Protein AF-A0AAW5JJU1-F1 (afdb_monomer_lite)

Foldseek 3Di:
DDDDDDDDDDDDPDFDWDFDDQDDDPDPPDDRDDGPDTDGDPPPPDDLPPPFDFDPVVDDDPQFWKWKDADQKIAIFVNQCVVPVPAQKWAWDADLVQQKIKTFGDDPPPPRIDGQWDADPNDIGGDIDRHNVVSVVLCVSLVHDRRKMWMWTWDFDAFPNTTITMTRSQFTFIFDWDDPPPDDIDTHPHTDTPPVPPPDSHGRPVVVVVLQVVQPPPRDRDRDDDDPDDDDDDDDDDDDDDDDDDDDDDDDDDDDD

Sequence (257 aa):
MDIWNDESRMGQPSAVYQVAAVKERDNPESPQLEKGDEIIDMGDDFDFEGFQVVRREFFAHLTEPAVTFNNCRFYVNSACLNKFPDTNYVQVLVNRSTKIMALRPCEENARDSFAWCNTTKGKRKPKQTTCKLFFAKIVSLMEWNPDYRYKLLGKLIHANGQYMIAFDLTATEVYQRTFPEGSKPKTSRTPVFPAGWQDQFGLPYKEHQQSMQINIFDGYAIYSIKDTSVLDAGDRSKQDSSASQVPAQEHPLEVPQ

pLDDT: mean 76.7, std 23.94, range [28.34, 98.06]

Organism: NCBI:txid1673721

Structure (mmCIF, N/CA/C/O backbone):
data_AF-A0AAW5JJU1-F1
#
_entry.id   AF-A0AAW5JJU1-F1
#
loop_
_atom_site.group_PDB
_atom_site.id
_atom_site.type_symbol
_atom_site.label_atom_id
_atom_site.label_alt_id
_atom_site.label_comp_id
_atom_site.label_asym_id
_atom_site.label_entity_id
_atom_site.label_seq_id
_atom_site.pdbx_PDB_ins_code
_atom_site.Cartn_x
_atom_site.Cartn_y
_atom_site.Cartn_z
_atom_site.occupancy
_atom_site.B_iso_or_equiv
_atom_site.auth_seq_id
_atom_site.auth_comp_id
_atom_site.auth_asym_id
_atom_site.auth_atom_id
_atom_site.pdbx_PDB_model_num
ATOM 1 N N . MET A 1 1 ? 18.751 3.025 -75.992 1.00 35.22 1 MET A N 1
ATOM 2 C CA . MET A 1 1 ? 19.765 2.758 -74.962 1.00 35.22 1 MET A CA 1
ATOM 3 C C . MET A 1 1 ? 19.344 3.539 -73.727 1.00 35.22 1 MET A C 1
ATOM 5 O O . MET A 1 1 ? 19.741 4.685 -73.588 1.00 35.22 1 MET A O 1
ATOM 9 N N . ASP A 1 2 ? 18.229 3.171 -73.095 1.00 35.06 2 ASP A N 1
ATOM 10 C CA . ASP A 1 2 ? 18.019 2.070 -72.116 1.00 35.06 2 ASP A CA 1
ATOM 11 C C . ASP A 1 2 ? 17.882 2.742 -70.738 1.00 35.06 2 ASP A C 1
ATOM 13 O O . ASP A 1 2 ? 18.858 3.239 -70.192 1.00 35.06 2 ASP A O 1
ATOM 17 N N . ILE A 1 3 ? 16.666 3.154 -70.354 1.00 39.22 3 ILE A N 1
ATOM 18 C CA . ILE A 1 3 ? 15.740 2.444 -69.443 1.00 39.22 3 ILE A CA 1
ATOM 19 C C . ILE A 1 3 ? 16.468 1.840 -68.246 1.00 39.22 3 ILE A C 1
ATOM 21 O O . ILE A 1 3 ? 17.003 0.756 -68.397 1.00 39.22 3 ILE A O 1
ATOM 25 N N . TRP A 1 4 ? 16.361 2.469 -67.072 1.00 34.47 4 TRP A N 1
ATOM 26 C CA . TRP A 1 4 ? 16.238 1.771 -65.786 1.00 34.47 4 TRP A CA 1
ATOM 27 C C . TRP A 1 4 ? 15.295 2.582 -64.881 1.00 34.47 4 TRP A C 1
ATOM 29 O O . TRP A 1 4 ? 15.672 3.596 -64.297 1.00 34.47 4 TRP A O 1
ATOM 39 N N . ASN A 1 5 ? 14.035 2.138 -64.856 1.00 40.97 5 ASN A N 1
ATOM 40 C CA . ASN A 1 5 ? 13.127 2.305 -63.725 1.00 40.97 5 ASN A CA 1
ATOM 41 C C . ASN A 1 5 ? 13.693 1.503 -62.550 1.00 40.97 5 ASN A C 1
ATOM 43 O O . ASN A 1 5 ? 14.124 0.370 -62.756 1.00 40.97 5 ASN A O 1
ATOM 47 N N . ASP A 1 6 ? 13.590 2.038 -61.339 1.00 37.53 6 ASP A N 1
ATOM 48 C CA . ASP A 1 6 ? 13.523 1.208 -60.139 1.00 37.53 6 ASP A CA 1
ATOM 49 C C . ASP A 1 6 ? 12.434 1.774 -59.219 1.00 37.53 6 ASP A C 1
ATOM 51 O O . ASP A 1 6 ? 12.618 2.750 -58.488 1.00 37.53 6 ASP A O 1
ATOM 55 N N . GLU A 1 7 ? 11.237 1.202 -59.358 1.00 45.47 7 GLU A N 1
ATOM 56 C CA . GLU A 1 7 ? 10.180 1.264 -58.358 1.00 45.47 7 GLU A CA 1
ATOM 57 C C . GLU A 1 7 ? 10.615 0.410 -57.172 1.00 45.47 7 GLU A C 1
ATOM 59 O O . GLU A 1 7 ? 10.659 -0.807 -57.310 1.00 45.47 7 GLU A O 1
ATOM 64 N N . SER A 1 8 ? 10.868 1.013 -56.007 1.00 44.66 8 SER A N 1
ATOM 65 C CA . SER A 1 8 ? 10.682 0.364 -54.698 1.00 44.66 8 SER A CA 1
ATOM 66 C C . SER A 1 8 ? 10.989 1.320 -53.547 1.00 44.66 8 SER A C 1
ATOM 68 O O . SER A 1 8 ? 12.112 1.394 -53.052 1.00 44.66 8 SER A O 1
ATOM 70 N N . ARG A 1 9 ? 9.965 2.009 -53.035 1.00 41.78 9 ARG A N 1
ATOM 71 C CA . ARG A 1 9 ? 9.897 2.304 -51.596 1.00 41.78 9 ARG A CA 1
ATOM 72 C C . ARG A 1 9 ? 8.457 2.538 -51.162 1.00 41.78 9 ARG A C 1
ATOM 74 O O . ARG A 1 9 ? 7.954 3.652 -51.189 1.00 41.78 9 ARG A O 1
ATOM 81 N N . MET A 1 10 ? 7.828 1.408 -50.836 1.00 40.91 10 MET A N 1
ATOM 82 C CA . MET A 1 10 ? 6.974 1.165 -49.669 1.00 40.91 10 MET A CA 1
ATOM 83 C C . MET A 1 10 ? 6.289 2.404 -49.078 1.00 40.91 10 MET A C 1
ATOM 85 O O . MET A 1 10 ? 6.945 3.299 -48.542 1.00 40.91 10 MET A O 1
ATOM 89 N N . GLY A 1 11 ? 4.956 2.389 -49.152 1.00 40.72 11 GLY A N 1
ATOM 90 C CA . GLY A 1 11 ? 4.065 3.429 -48.659 1.00 40.72 11 GLY A CA 1
ATOM 91 C C . GLY A 1 11 ? 4.366 3.853 -47.226 1.00 40.72 11 GLY A C 1
ATOM 92 O O . GLY A 1 11 ? 4.500 3.034 -46.319 1.00 40.72 11 GLY A O 1
ATOM 93 N N . GLN A 1 12 ? 4.456 5.165 -47.039 1.00 38.03 12 GLN A N 1
ATOM 94 C CA . GLN A 1 12 ? 4.358 5.770 -45.722 1.00 38.03 12 GLN A CA 1
ATOM 95 C C . GLN A 1 12 ? 2.875 5.876 -45.350 1.00 38.03 12 GLN A C 1
ATOM 97 O O . GLN A 1 12 ? 2.086 6.296 -46.203 1.00 38.03 12 GLN A O 1
ATOM 102 N N . PRO A 1 13 ? 2.468 5.530 -44.118 1.00 39.62 13 PRO A N 1
ATOM 103 C CA . PRO A 1 13 ? 1.109 5.797 -43.677 1.00 39.62 13 PRO A CA 1
ATOM 104 C C . PRO A 1 13 ? 0.898 7.316 -43.628 1.00 39.62 13 PRO A C 1
ATOM 106 O O . PRO A 1 13 ? 1.541 8.041 -42.871 1.00 39.62 13 PRO A O 1
ATOM 109 N N . SER A 1 14 ? 0.020 7.799 -44.504 1.00 40.47 14 SER A N 1
ATOM 110 C CA . SER A 1 14 ? -0.462 9.176 -44.536 1.00 40.47 14 SER A CA 1
ATOM 111 C C . SER A 1 14 ? -1.472 9.348 -43.402 1.00 40.47 14 SER A C 1
ATOM 113 O O . SER A 1 14 ? -2.611 8.905 -43.536 1.00 40.47 14 SER A O 1
ATOM 115 N N . ALA A 1 15 ? -1.076 9.995 -42.305 1.00 37.22 15 ALA A N 1
ATOM 116 C CA . ALA A 1 15 ? -2.015 10.430 -41.275 1.00 37.22 15 ALA A CA 1
ATOM 117 C C . ALA A 1 15 ? -3.001 11.443 -41.884 1.00 37.22 15 ALA A C 1
ATOM 119 O O . ALA A 1 15 ? -2.601 12.511 -42.354 1.00 37.22 15 ALA A O 1
ATOM 120 N N . VAL A 1 16 ? -4.287 11.092 -41.921 1.00 40.38 16 VAL A N 1
ATOM 121 C CA . VAL A 1 16 ? -5.348 11.960 -42.443 1.00 40.38 16 VAL A CA 1
ATOM 122 C C . VAL A 1 16 ? -5.924 12.768 -41.284 1.00 40.38 16 VAL A C 1
ATOM 124 O O . VAL A 1 16 ? -6.505 12.212 -40.358 1.00 40.38 16 VAL A O 1
ATOM 127 N N . TYR A 1 17 ? -5.774 14.090 -41.340 1.00 37.41 17 TYR A N 1
ATOM 128 C CA . TYR A 1 17 ? -6.352 15.009 -40.360 1.00 37.41 17 TYR A CA 1
ATOM 129 C C . TYR A 1 17 ? -7.866 15.124 -40.575 1.00 37.41 17 TYR A C 1
ATOM 131 O O . TYR A 1 17 ? -8.313 15.539 -41.647 1.00 37.41 17 TYR A O 1
ATOM 139 N N . GLN A 1 18 ? -8.663 14.791 -39.558 1.00 45.28 18 GLN A N 1
ATOM 140 C CA . GLN A 1 18 ? -10.113 15.007 -39.561 1.00 45.28 18 GLN A CA 1
ATOM 141 C C . GLN A 1 18 ? -10.545 15.909 -38.401 1.00 45.28 18 GLN A C 1
ATOM 143 O O . GLN A 1 18 ? -9.987 15.864 -37.309 1.00 45.28 18 GLN A O 1
ATOM 148 N N . VAL A 1 19 ? -11.565 16.736 -38.655 1.00 43.47 19 VAL A N 1
ATOM 149 C CA . VAL A 1 19 ? -12.138 17.683 -37.688 1.00 43.47 19 VAL A CA 1
ATOM 150 C C . VAL A 1 19 ? -13.306 17.009 -36.968 1.00 43.47 19 VAL A C 1
ATOM 152 O O . VAL A 1 19 ? -14.307 16.670 -37.601 1.00 43.47 19 VAL A O 1
ATOM 155 N N . ALA A 1 20 ? -13.196 16.823 -35.651 1.00 46.22 20 ALA A N 1
ATOM 156 C CA . ALA A 1 20 ? -14.234 16.174 -34.854 1.00 46.22 20 ALA A CA 1
ATOM 157 C C . ALA A 1 20 ? -15.514 17.028 -34.744 1.00 46.22 20 ALA A C 1
ATOM 159 O O . ALA A 1 20 ? -15.468 18.233 -34.482 1.00 46.22 20 ALA A O 1
ATOM 160 N N . ALA A 1 21 ? -16.676 16.390 -34.918 1.00 51.38 21 ALA A N 1
ATOM 161 C CA . ALA A 1 21 ? -17.985 16.984 -34.651 1.00 51.38 21 ALA A CA 1
ATOM 162 C C . ALA A 1 21 ? -18.457 16.629 -33.230 1.00 51.38 21 ALA A C 1
ATOM 164 O O . ALA A 1 21 ? -18.350 15.483 -32.797 1.00 51.38 21 ALA A O 1
ATOM 165 N N . VAL A 1 22 ? -19.000 17.617 -32.516 1.00 45.88 22 VAL A N 1
ATOM 166 C CA . VAL A 1 22 ? -19.417 17.499 -31.109 1.00 45.88 22 VAL A CA 1
ATOM 167 C C . VAL A 1 22 ? -20.632 16.565 -30.988 1.00 45.88 22 VAL A C 1
ATOM 169 O O . VAL A 1 22 ? -21.688 16.853 -31.551 1.00 45.88 22 VAL A O 1
ATOM 172 N N . LYS A 1 23 ? -20.494 15.457 -30.246 1.00 52.44 23 LYS A N 1
ATOM 173 C CA . LYS A 1 23 ? -21.561 14.485 -29.933 1.00 52.44 23 LYS A CA 1
ATOM 174 C C . LYS A 1 23 ? -21.769 14.389 -28.413 1.00 52.44 23 LYS A C 1
ATOM 176 O O . LYS A 1 23 ? -20.801 14.455 -27.658 1.00 52.44 23 LYS A O 1
ATOM 181 N N . GLU A 1 24 ? -23.020 14.246 -27.967 1.00 55.41 24 GLU A N 1
ATOM 182 C CA . GLU A 1 24 ? -23.370 13.997 -26.554 1.00 55.41 24 GLU A CA 1
ATOM 183 C C . GLU A 1 24 ? -22.803 12.652 -26.045 1.00 55.41 24 GLU A C 1
ATOM 185 O O . GLU A 1 24 ? -22.573 11.729 -26.826 1.00 55.41 24 GLU A O 1
ATOM 190 N N . ARG A 1 25 ? -22.519 12.560 -24.732 1.00 51.75 25 ARG A N 1
ATOM 191 C CA . ARG A 1 25 ? -21.731 11.469 -24.122 1.00 51.75 25 ARG A CA 1
ATOM 192 C C . ARG A 1 25 ? -22.533 10.170 -23.939 1.00 51.75 25 ARG A C 1
ATOM 194 O O . ARG A 1 25 ? -23.322 10.087 -23.004 1.00 51.75 25 ARG A O 1
ATOM 201 N N . ASP A 1 26 ? -22.203 9.135 -24.712 1.00 62.62 26 ASP A N 1
ATOM 202 C CA . ASP A 1 26 ? -22.651 7.746 -24.473 1.00 62.62 26 ASP A CA 1
ATOM 203 C C . ASP A 1 26 ? -21.628 6.889 -23.687 1.00 62.62 26 ASP A C 1
ATOM 205 O O . ASP A 1 26 ? -22.004 5.891 -23.076 1.00 62.62 26 ASP A O 1
ATOM 209 N N . ASN A 1 27 ? -20.340 7.272 -23.643 1.00 65.56 27 ASN A N 1
ATOM 210 C CA . ASN A 1 27 ? -19.278 6.529 -22.943 1.00 65.56 27 ASN A CA 1
ATOM 211 C C . ASN A 1 27 ? -18.407 7.463 -22.070 1.00 65.56 27 ASN A C 1
ATOM 213 O O . ASN A 1 27 ? -17.845 8.425 -22.599 1.00 65.56 27 ASN A O 1
ATOM 217 N N . PRO A 1 28 ? -18.251 7.208 -20.753 1.00 69.38 28 PRO A N 1
ATOM 218 C CA . PRO A 1 28 ? -17.393 8.013 -19.877 1.00 69.38 28 PRO A CA 1
ATOM 219 C C . PRO A 1 28 ? -15.888 7.911 -20.177 1.00 69.38 28 PRO A C 1
ATOM 221 O O . PRO A 1 28 ? -15.141 8.763 -19.701 1.00 69.38 28 PRO A O 1
ATOM 224 N N . GLU A 1 29 ? -15.432 6.902 -20.927 1.00 72.19 29 GLU A N 1
ATOM 225 C CA . GLU A 1 29 ? -14.011 6.742 -21.292 1.00 72.19 29 GLU A CA 1
ATOM 226 C C . GLU A 1 29 ? -13.606 7.529 -22.545 1.00 72.19 29 GLU A C 1
ATOM 228 O O . GLU A 1 29 ? -12.417 7.688 -22.820 1.00 72.19 29 GLU A O 1
ATOM 233 N N . SER A 1 30 ? -14.573 8.038 -23.310 1.00 78.06 30 SER A N 1
ATOM 234 C CA . SER A 1 30 ? -14.283 8.807 -24.516 1.00 78.06 30 SER A CA 1
ATOM 235 C C . SER A 1 30 ? -13.862 10.241 -24.165 1.00 78.06 30 SER A C 1
ATOM 237 O O . SER A 1 30 ? -14.510 10.881 -23.328 1.00 78.06 30 SER A O 1
ATOM 239 N N . PRO A 1 31 ? -12.804 10.779 -24.803 1.00 78.62 31 PRO A N 1
ATOM 240 C CA . PRO A 1 31 ? -12.388 12.155 -24.571 1.00 78.62 31 PRO A CA 1
ATOM 241 C C . PRO A 1 31 ? -13.490 13.135 -24.995 1.00 78.62 31 PRO A C 1
ATOM 243 O O . PRO A 1 31 ? -14.209 12.909 -25.970 1.00 78.62 31 PRO A O 1
ATOM 246 N N . GLN A 1 32 ? -13.617 14.242 -24.260 1.00 79.69 32 GLN A N 1
ATOM 247 C CA . GLN A 1 32 ? -14.439 15.365 -24.700 1.00 79.69 32 GLN A CA 1
ATOM 248 C C . GLN A 1 32 ? -13.640 16.168 -25.717 1.00 79.69 32 GLN A C 1
ATOM 250 O O . GLN A 1 32 ? -12.690 16.843 -25.336 1.00 79.69 32 GLN A O 1
ATOM 255 N N . LEU A 1 33 ? -14.024 16.062 -26.984 1.00 82.06 33 LEU A N 1
ATOM 256 C CA . LEU A 1 33 ? -13.356 16.758 -28.074 1.00 82.06 33 LEU A CA 1
ATOM 257 C C . LEU A 1 33 ? -14.071 18.081 -28.353 1.00 82.06 33 LEU A C 1
ATOM 259 O O . LEU A 1 33 ? -15.297 18.113 -28.512 1.00 82.06 33 LEU A O 1
ATOM 263 N N . GLU A 1 34 ? -13.311 19.167 -28.402 1.00 81.88 34 GLU A N 1
ATOM 264 C CA . GLU A 1 34 ? -13.792 20.487 -28.786 1.00 81.88 34 GLU A CA 1
ATOM 265 C C . GLU A 1 34 ? -13.562 20.755 -30.279 1.00 81.88 34 GLU A C 1
ATOM 267 O O . GLU A 1 34 ? -12.801 20.084 -30.981 1.00 81.88 34 GLU A O 1
ATOM 272 N N . LYS A 1 35 ? -14.268 21.763 -30.802 1.00 75.50 35 LYS A N 1
ATOM 273 C CA . LYS A 1 35 ? -14.153 22.161 -32.205 1.00 75.50 35 LYS A CA 1
ATOM 274 C C . LYS A 1 35 ? -12.772 22.779 -32.445 1.00 75.50 35 LYS A C 1
ATOM 276 O O . LYS A 1 35 ? -12.568 23.952 -32.148 1.00 75.50 35 LYS A O 1
ATOM 281 N N . GLY A 1 36 ? -11.870 22.000 -33.035 1.00 76.38 36 GLY A N 1
ATOM 282 C CA . GLY A 1 36 ? -10.490 22.403 -33.315 1.00 76.38 36 GLY A CA 1
ATOM 283 C C . GLY A 1 36 ? -9.435 21.427 -32.798 1.00 76.38 36 GLY A C 1
ATOM 284 O O . GLY A 1 36 ? -8.267 21.620 -33.116 1.00 76.38 36 GLY A O 1
ATOM 285 N N . ASP A 1 37 ? -9.826 20.388 -32.055 1.00 82.69 37 ASP A N 1
ATOM 286 C CA . ASP A 1 37 ? -8.893 19.352 -31.615 1.00 82.69 37 ASP A CA 1
ATOM 287 C C . ASP A 1 37 ? -8.343 18.563 -32.811 1.00 82.69 37 ASP A C 1
ATOM 289 O O . ASP A 1 37 ? -9.095 18.033 -33.635 1.00 82.69 37 ASP A O 1
ATOM 293 N N . GLU A 1 38 ? -7.015 18.483 -32.899 1.00 82.62 38 GLU A N 1
ATOM 294 C CA . GLU A 1 38 ? -6.319 17.668 -33.890 1.00 82.62 38 GLU A CA 1
ATOM 295 C C . GLU A 1 38 ? -6.274 16.212 -33.416 1.00 82.62 38 GLU A C 1
ATOM 297 O O . GLU A 1 38 ? -5.685 15.896 -32.381 1.00 82.62 38 GLU A O 1
ATOM 302 N N . ILE A 1 39 ? -6.891 15.316 -34.187 1.00 82.44 39 ILE A N 1
ATOM 303 C CA . ILE A 1 39 ? -6.906 13.878 -33.913 1.00 82.44 39 ILE A CA 1
ATOM 304 C C . ILE A 1 39 ? -6.167 13.171 -35.038 1.00 82.44 39 ILE A C 1
ATOM 306 O O . ILE A 1 39 ? -6.457 13.382 -36.216 1.00 82.44 39 ILE A O 1
ATOM 310 N N . ILE A 1 40 ? -5.218 12.320 -34.657 1.00 82.88 40 ILE A N 1
ATOM 311 C CA . ILE A 1 40 ? -4.547 11.408 -35.577 1.00 82.88 40 ILE A CA 1
ATOM 312 C C . ILE A 1 40 ? -5.326 10.097 -35.548 1.00 82.88 40 ILE A C 1
ATOM 314 O O . ILE A 1 40 ? -5.311 9.389 -34.541 1.00 82.88 40 ILE A O 1
ATOM 318 N N . ASP A 1 41 ? -6.017 9.798 -36.644 1.00 83.25 41 ASP A N 1
ATOM 319 C CA . ASP A 1 41 ? -6.662 8.506 -36.839 1.00 83.25 41 ASP A CA 1
ATOM 320 C C . ASP A 1 41 ? -5.618 7.489 -37.310 1.00 83.25 41 ASP A C 1
ATOM 322 O O . ASP A 1 41 ? -5.034 7.624 -38.387 1.00 83.25 41 ASP A O 1
ATOM 326 N N . MET A 1 42 ? -5.346 6.502 -36.460 1.00 82.31 42 MET A N 1
ATOM 327 C CA . MET A 1 42 ? -4.387 5.432 -36.738 1.00 82.31 42 MET A CA 1
ATOM 328 C C . MET A 1 42 ? -5.045 4.232 -37.441 1.00 82.31 42 MET A C 1
ATOM 330 O O . MET A 1 42 ? -4.339 3.294 -37.806 1.00 82.31 42 MET A O 1
ATOM 334 N N . GLY A 1 43 ? -6.367 4.274 -37.660 1.00 83.44 43 GLY A N 1
ATOM 335 C CA . GLY A 1 43 ? -7.135 3.226 -38.326 1.00 83.44 43 GLY A CA 1
ATOM 336 C C . GLY A 1 43 ? -7.192 1.899 -37.561 1.00 83.44 43 GLY A C 1
ATOM 337 O O . GLY A 1 43 ? -6.679 1.762 -36.450 1.00 83.44 43 GLY A O 1
ATOM 338 N N . ASP A 1 44 ? -7.811 0.901 -38.195 1.00 82.81 44 ASP A N 1
ATOM 339 C CA . ASP A 1 44 ? -8.011 -0.443 -37.630 1.00 82.81 44 ASP A CA 1
ATOM 340 C C . ASP A 1 44 ? -6.730 -1.304 -37.615 1.00 82.81 44 ASP A C 1
ATOM 342 O O . ASP A 1 44 ? -6.706 -2.367 -36.995 1.00 82.81 44 ASP A O 1
ATOM 346 N N . ASP A 1 45 ? -5.661 -0.849 -38.279 1.00 86.06 45 ASP A N 1
ATOM 347 C CA . ASP A 1 45 ? -4.365 -1.540 -38.338 1.00 86.06 45 ASP A CA 1
ATOM 348 C C . ASP A 1 45 ? -3.502 -1.288 -37.091 1.00 86.06 45 ASP A C 1
ATOM 350 O O . ASP A 1 45 ? -2.513 -1.990 -36.862 1.00 86.06 45 ASP A O 1
ATOM 354 N N . PHE A 1 46 ? -3.841 -0.279 -36.280 1.00 89.19 46 PHE A N 1
ATOM 355 C CA . PHE A 1 46 ? -3.134 -0.025 -35.033 1.00 89.19 46 PHE A CA 1
ATOM 356 C C . PHE A 1 46 ? -3.459 -1.106 -34.009 1.00 89.19 46 PHE A C 1
ATOM 358 O O . PHE A 1 46 ? -4.610 -1.298 -33.611 1.00 89.19 46 PHE A O 1
ATOM 365 N N . ASP A 1 47 ? -2.418 -1.747 -33.495 1.00 88.69 47 ASP A N 1
ATOM 366 C CA . ASP A 1 47 ? -2.536 -2.626 -32.353 1.00 88.69 47 ASP A CA 1
ATOM 367 C C . ASP A 1 47 ? -1.557 -2.231 -31.243 1.00 88.69 47 ASP A C 1
ATOM 369 O O . ASP A 1 47 ? -0.618 -1.453 -31.411 1.00 88.69 47 ASP A O 1
ATOM 373 N N . PHE A 1 48 ? -1.815 -2.749 -30.047 1.00 90.75 48 PHE A N 1
ATOM 374 C CA . PHE A 1 48 ? -0.977 -2.481 -28.885 1.00 90.75 48 PHE A CA 1
ATOM 375 C C . PHE A 1 48 ? 0.213 -3.455 -28.788 1.00 90.75 48 PHE A C 1
ATOM 377 O O . PHE A 1 48 ? 0.683 -3.747 -27.684 1.00 90.75 48 PHE A O 1
ATOM 384 N N . GLU A 1 49 ? 0.692 -4.013 -29.902 1.00 92.31 49 GLU A N 1
ATOM 385 C CA . GLU A 1 49 ? 1.883 -4.861 -29.896 1.00 92.31 49 GLU A CA 1
ATOM 386 C C . GLU A 1 49 ? 3.139 -4.062 -29.519 1.00 92.31 49 GLU A C 1
ATOM 388 O O . GLU A 1 49 ? 3.295 -2.890 -29.848 1.00 92.31 49 GLU A O 1
ATOM 393 N N . GLY A 1 50 ? 4.022 -4.674 -28.726 1.00 90.12 50 GLY A N 1
ATOM 394 C CA . GLY A 1 50 ? 5.207 -4.010 -28.172 1.00 90.12 50 GLY A CA 1
ATOM 395 C C . GLY A 1 50 ? 4.930 -3.028 -27.023 1.00 90.12 50 GLY A C 1
ATOM 396 O O . GLY A 1 50 ? 5.858 -2.688 -26.288 1.00 90.12 50 GLY A O 1
ATOM 397 N N . PHE A 1 51 ? 3.678 -2.615 -26.792 1.00 94.12 51 PHE A N 1
ATOM 398 C CA . PHE A 1 51 ? 3.332 -1.757 -25.659 1.00 94.12 51 PHE A CA 1
ATOM 399 C C . PHE A 1 51 ? 3.314 -2.535 -24.343 1.00 94.12 51 PHE A C 1
ATOM 401 O O . PHE A 1 51 ? 2.790 -3.648 -24.245 1.00 94.12 51 PHE A O 1
ATOM 408 N N . GLN A 1 52 ? 3.826 -1.896 -23.294 1.00 92.38 52 GLN A N 1
ATOM 409 C CA . GLN A 1 52 ? 3.733 -2.366 -21.917 1.00 92.38 52 GLN A CA 1
ATOM 410 C C . GLN A 1 52 ? 2.870 -1.406 -21.103 1.00 92.38 52 GLN A C 1
ATOM 412 O O . GLN A 1 52 ? 2.986 -0.185 -21.220 1.00 92.38 52 GLN A O 1
ATOM 417 N N . VAL A 1 53 ? 2.023 -1.957 -20.239 1.00 90.19 53 VAL A N 1
ATOM 418 C CA . VAL A 1 53 ? 1.291 -1.170 -19.250 1.00 90.19 53 VAL A CA 1
ATOM 419 C C . VAL A 1 53 ? 2.222 -0.899 -18.083 1.00 90.19 53 VAL A C 1
ATOM 421 O O . VAL A 1 53 ? 2.619 -1.820 -17.370 1.00 90.19 53 VAL A O 1
ATOM 424 N N . VAL A 1 54 ? 2.570 0.374 -17.897 1.00 90.75 54 VAL A N 1
ATOM 425 C CA . VAL A 1 54 ? 3.492 0.801 -16.844 1.00 90.75 54 VAL A CA 1
ATOM 426 C C . VAL A 1 54 ? 2.916 0.460 -15.471 1.00 90.75 54 VAL A C 1
ATOM 428 O O . VAL A 1 54 ? 1.766 0.786 -15.162 1.00 90.75 54 VAL A O 1
ATOM 431 N N . ARG A 1 55 ? 3.729 -0.170 -14.623 1.00 88.69 55 ARG A N 1
ATOM 432 C CA . ARG A 1 55 ? 3.383 -0.450 -13.231 1.00 88.69 55 ARG A CA 1
ATOM 433 C C . ARG A 1 55 ? 3.054 0.844 -12.517 1.00 88.69 55 ARG A C 1
ATOM 435 O O . ARG A 1 55 ? 3.846 1.787 -12.506 1.00 88.69 55 ARG A O 1
ATOM 442 N N . ARG A 1 56 ? 1.900 0.864 -11.857 1.00 87.19 56 ARG A N 1
ATOM 443 C CA . ARG A 1 56 ? 1.467 2.035 -11.097 1.00 87.19 56 ARG A CA 1
ATOM 444 C C . ARG A 1 56 ? 2.508 2.437 -10.049 1.00 87.19 56 ARG A C 1
ATOM 446 O O . ARG A 1 56 ? 2.720 3.621 -9.839 1.00 87.19 56 ARG A O 1
ATOM 453 N N . GLU A 1 57 ? 3.226 1.477 -9.461 1.00 90.25 57 GLU A N 1
ATOM 454 C CA . GLU A 1 57 ? 4.273 1.668 -8.450 1.00 90.25 57 GLU A CA 1
ATOM 455 C C . GLU A 1 57 ? 5.382 2.643 -8.887 1.00 90.25 57 GLU A C 1
ATOM 457 O O . GLU A 1 57 ? 6.044 3.227 -8.031 1.00 90.25 57 GLU A O 1
ATOM 462 N N . PHE A 1 58 ? 5.543 2.883 -10.192 1.00 88.56 58 PHE A N 1
ATOM 463 C CA . PHE A 1 58 ? 6.521 3.827 -10.735 1.00 88.56 58 PHE A CA 1
ATOM 464 C C . PHE A 1 58 ? 6.070 5.298 -10.669 1.00 88.56 58 PHE A C 1
ATOM 466 O O . PHE A 1 58 ? 6.899 6.198 -10.807 1.00 88.56 58 PHE A O 1
ATOM 473 N N . PHE A 1 59 ? 4.787 5.568 -10.415 1.00 87.50 59 PHE A N 1
ATOM 474 C CA . PHE A 1 59 ? 4.231 6.921 -10.308 1.00 87.50 59 PHE A CA 1
ATOM 475 C C . PHE A 1 59 ? 4.140 7.418 -8.853 1.00 87.50 59 PHE A C 1
ATOM 477 O O . PHE A 1 59 ? 4.396 6.698 -7.891 1.00 87.50 59 PHE A O 1
ATOM 484 N N . ALA A 1 60 ? 3.782 8.692 -8.663 1.00 83.44 60 ALA A N 1
ATOM 485 C CA . ALA A 1 60 ? 3.612 9.274 -7.333 1.00 83.44 60 ALA A CA 1
ATOM 486 C C . ALA A 1 60 ? 2.252 8.904 -6.701 1.00 83.44 60 ALA A C 1
ATOM 488 O O . ALA A 1 60 ? 1.191 9.295 -7.180 1.00 83.44 60 ALA A O 1
ATOM 489 N N . HIS A 1 61 ? 2.291 8.235 -5.545 1.00 80.50 61 HIS A N 1
ATOM 490 C CA . HIS A 1 61 ? 1.112 7.659 -4.870 1.00 80.50 61 HIS A CA 1
ATOM 491 C C . HIS A 1 61 ? 0.485 8.564 -3.812 1.00 80.50 61 HIS A C 1
ATOM 493 O O . HIS A 1 61 ? 0.496 8.244 -2.620 1.00 80.50 61 HIS A O 1
ATOM 499 N N . LEU A 1 62 ? -0.040 9.718 -4.225 1.00 76.88 62 LEU A N 1
ATOM 500 C CA . LEU A 1 62 ? -0.648 10.673 -3.286 1.00 76.88 62 LEU A CA 1
ATOM 501 C C . LEU A 1 62 ? -2.078 10.289 -2.881 1.00 76.88 62 LEU A C 1
ATOM 503 O O . LEU A 1 62 ? -2.478 10.515 -1.738 1.00 76.88 62 LEU A O 1
ATOM 507 N N . THR A 1 63 ? -2.842 9.704 -3.801 1.00 86.25 63 THR A N 1
ATOM 508 C CA . THR A 1 63 ? -4.277 9.411 -3.632 1.00 86.25 63 THR A CA 1
ATOM 509 C C . THR A 1 63 ? -4.598 7.921 -3.660 1.00 86.25 63 THR A C 1
ATOM 511 O O . THR A 1 63 ? -5.739 7.535 -3.396 1.00 86.25 63 THR A O 1
ATOM 514 N N . GLU A 1 64 ? -3.608 7.073 -3.934 1.00 92.50 64 GLU A N 1
ATOM 515 C CA . GLU A 1 64 ? -3.781 5.627 -3.922 1.00 92.50 64 GLU A CA 1
ATOM 516 C C . GLU A 1 64 ? -3.763 5.078 -2.491 1.00 92.50 64 GLU A C 1
ATOM 518 O O . GLU A 1 64 ? -2.893 5.463 -1.701 1.00 92.50 64 GLU A O 1
ATOM 523 N N . PRO A 1 65 ? -4.693 4.174 -2.124 1.00 96.00 65 PRO A N 1
ATOM 524 C CA . PRO A 1 65 ? -4.611 3.426 -0.876 1.00 96.00 65 PRO A CA 1
ATOM 525 C C . PRO A 1 65 ? -3.241 2.762 -0.752 1.00 96.00 65 PRO A C 1
ATOM 527 O O . PRO A 1 65 ? -2.786 2.103 -1.678 1.00 96.00 65 PRO A O 1
ATOM 530 N N . ALA A 1 66 ? -2.577 2.919 0.386 1.00 97.25 66 ALA A N 1
ATOM 531 C CA . ALA A 1 66 ? -1.292 2.282 0.624 1.00 97.25 66 ALA A CA 1
ATOM 532 C C . ALA A 1 66 ? -1.176 1.813 2.066 1.00 97.25 66 ALA A C 1
ATOM 534 O O . ALA A 1 66 ? -1.712 2.431 2.991 1.00 97.25 66 ALA A O 1
ATOM 535 N N . VAL A 1 67 ? -0.416 0.742 2.249 1.00 97.25 67 VAL A N 1
ATOM 536 C CA . VAL A 1 67 ? -0.067 0.185 3.552 1.00 97.25 67 VAL A CA 1
ATOM 537 C C . VAL A 1 67 ? 1.443 0.161 3.716 1.00 97.25 67 VAL A C 1
ATOM 539 O O . VAL A 1 67 ? 2.192 0.128 2.741 1.00 97.25 67 VAL A O 1
ATOM 542 N N . THR A 1 68 ? 1.915 0.256 4.952 1.00 97.50 68 THR A N 1
ATOM 543 C CA . THR A 1 68 ? 3.339 0.236 5.263 1.00 97.50 68 THR A CA 1
ATOM 544 C C . THR A 1 68 ? 3.634 -0.679 6.440 1.00 97.50 68 THR A C 1
ATOM 546 O O . THR A 1 68 ? 3.029 -0.548 7.506 1.00 97.50 68 THR A O 1
ATOM 549 N N . PHE A 1 69 ? 4.635 -1.537 6.250 1.00 97.88 69 PHE A N 1
ATOM 550 C CA . PHE A 1 69 ? 5.322 -2.275 7.301 1.00 97.88 69 PHE A CA 1
ATOM 551 C C . PHE A 1 69 ? 6.673 -1.612 7.568 1.00 97.88 69 PHE A C 1
ATOM 553 O O . PHE A 1 69 ? 7.474 -1.420 6.653 1.00 97.88 69 PHE A O 1
ATOM 560 N N . ASN A 1 70 ? 6.924 -1.212 8.813 1.00 96.31 70 ASN A N 1
ATOM 561 C CA . ASN A 1 70 ? 8.198 -0.607 9.202 1.00 96.31 70 ASN A CA 1
ATOM 562 C C . ASN A 1 70 ? 8.435 -0.772 10.703 1.00 96.31 70 ASN A C 1
ATOM 564 O O . ASN A 1 70 ? 7.595 -0.340 11.491 1.00 96.31 70 ASN A O 1
ATOM 568 N N . ASN A 1 71 ? 9.584 -1.321 11.103 1.00 94.56 71 ASN A N 1
ATOM 569 C CA . ASN A 1 71 ? 10.009 -1.392 12.504 1.00 94.56 71 ASN A CA 1
ATOM 570 C C . ASN A 1 71 ? 8.916 -1.963 13.434 1.00 94.56 71 ASN A C 1
ATOM 572 O O . ASN A 1 71 ? 8.481 -1.309 14.386 1.00 94.56 71 ASN A O 1
ATOM 576 N N . CYS A 1 72 ? 8.407 -3.156 13.105 1.00 96.81 72 CYS A N 1
ATOM 577 C CA . CYS A 1 72 ? 7.301 -3.815 13.814 1.00 96.81 72 CYS A CA 1
ATOM 578 C C . CYS A 1 72 ? 5.971 -3.041 13.837 1.00 96.81 72 CYS A C 1
ATOM 580 O O . CYS A 1 72 ? 5.092 -3.374 14.635 1.00 96.81 72 CYS A O 1
ATOM 582 N N . ARG A 1 73 ? 5.807 -2.007 13.006 1.00 97.06 73 ARG A N 1
ATOM 583 C CA . ARG A 1 73 ? 4.560 -1.249 12.874 1.00 97.06 73 ARG A CA 1
ATOM 584 C C . ARG A 1 73 ? 3.876 -1.534 11.552 1.00 97.06 73 ARG A C 1
ATOM 586 O O . ARG A 1 73 ? 4.534 -1.749 10.536 1.00 97.06 73 ARG A O 1
ATOM 593 N N . PHE A 1 74 ? 2.558 -1.435 11.602 1.00 96.25 74 PHE A N 1
ATOM 594 C CA . PHE A 1 74 ? 1.640 -1.546 10.484 1.00 96.25 74 PHE A CA 1
ATOM 595 C C . PHE A 1 74 ? 0.718 -0.330 10.469 1.00 96.25 74 PHE A C 1
ATOM 597 O O . PHE A 1 74 ? 0.183 0.061 11.513 1.00 96.25 74 PHE A O 1
ATOM 604 N N . TYR A 1 75 ? 0.569 0.297 9.303 1.00 96.69 75 TYR A N 1
ATOM 605 C CA . TYR A 1 75 ? -0.320 1.441 9.124 1.00 96.69 75 TYR A CA 1
ATOM 606 C C . TYR A 1 75 ? -0.683 1.678 7.670 1.00 96.69 75 TYR A C 1
ATOM 608 O O . TYR A 1 75 ? 0.067 1.331 6.760 1.00 96.69 75 TYR A O 1
ATOM 616 N N . VAL A 1 76 ? -1.821 2.332 7.474 1.00 97.12 76 VAL A N 1
ATOM 617 C CA . VAL A 1 76 ? -2.292 2.788 6.168 1.00 97.12 76 VAL A CA 1
ATOM 618 C C . VAL A 1 76 ? -1.991 4.270 5.944 1.00 97.12 76 VAL A C 1
ATOM 620 O O . VAL A 1 76 ? -1.648 4.993 6.880 1.00 97.12 76 VAL A O 1
ATOM 623 N N . ASN A 1 77 ? -2.118 4.744 4.708 1.00 96.00 77 ASN A N 1
ATOM 624 C CA . ASN A 1 77 ? -2.176 6.174 4.409 1.00 96.00 77 ASN A CA 1
ATOM 625 C C . ASN A 1 77 ? -3.622 6.709 4.479 1.00 96.00 77 ASN A C 1
ATOM 627 O O . ASN A 1 77 ? -4.581 5.964 4.687 1.00 96.00 77 ASN A O 1
ATOM 631 N N . SER A 1 78 ? -3.790 8.023 4.308 1.00 95.31 78 SER A N 1
ATOM 632 C CA . SER A 1 78 ? -5.114 8.661 4.356 1.00 95.31 78 SER A CA 1
ATOM 633 C C . SER A 1 78 ? -6.029 8.236 3.206 1.00 95.31 78 SER A C 1
ATOM 635 O O . SER A 1 78 ? -7.243 8.230 3.380 1.00 95.31 78 SER A O 1
ATOM 637 N N . ALA A 1 79 ? -5.476 7.835 2.058 1.00 96.00 79 ALA A N 1
ATOM 638 C CA . ALA A 1 79 ? -6.273 7.361 0.932 1.00 96.00 79 ALA A CA 1
ATOM 639 C C . ALA A 1 79 ? -7.080 6.101 1.280 1.00 96.00 79 ALA A C 1
ATOM 641 O O . ALA A 1 79 ? -8.228 5.993 0.860 1.00 96.00 79 ALA A O 1
ATOM 642 N N . CYS A 1 80 ? -6.542 5.201 2.114 1.00 96.62 80 CYS A N 1
ATOM 643 C CA . CYS A 1 80 ? -7.313 4.075 2.645 1.00 96.62 80 CYS A CA 1
ATOM 644 C C . CYS A 1 80 ? -8.544 4.541 3.436 1.00 96.62 80 CYS A C 1
ATOM 646 O O . CYS A 1 80 ? -9.634 4.013 3.237 1.00 96.62 80 CYS A O 1
ATOM 648 N N . LEU A 1 81 ? -8.390 5.557 4.294 1.00 96.00 81 LEU A N 1
ATOM 649 C CA . LEU A 1 81 ? -9.507 6.090 5.082 1.00 96.00 81 LEU A CA 1
ATOM 650 C C . LEU A 1 81 ? -10.538 6.799 4.200 1.00 96.00 81 LEU A C 1
ATOM 652 O O . LEU A 1 81 ? -11.729 6.691 4.457 1.00 96.00 81 LEU A O 1
ATOM 656 N N . ASN A 1 82 ? -10.097 7.472 3.134 1.00 95.12 82 ASN A N 1
ATOM 657 C CA . ASN A 1 82 ? -10.994 8.130 2.182 1.00 95.12 82 ASN A CA 1
ATOM 658 C C . ASN A 1 82 ? -11.864 7.130 1.406 1.00 95.12 82 ASN A C 1
ATOM 660 O O . ASN A 1 82 ? -12.959 7.487 0.984 1.00 95.12 82 ASN A O 1
ATOM 664 N N . LYS A 1 83 ? -11.402 5.885 1.213 1.00 95.75 83 LYS A N 1
ATOM 665 C CA . LYS A 1 83 ? -12.224 4.820 0.612 1.00 95.75 83 LYS A CA 1
ATOM 666 C C . LYS A 1 83 ? -13.300 4.289 1.561 1.00 95.75 83 LYS A C 1
ATOM 668 O O . LYS A 1 83 ? -14.290 3.753 1.083 1.00 95.75 83 LYS A O 1
ATOM 673 N N . PHE A 1 84 ? -13.122 4.463 2.871 1.00 95.75 84 PHE A N 1
ATOM 674 C CA . PHE A 1 84 ? -14.060 4.026 3.903 1.00 95.75 84 PHE A CA 1
ATOM 675 C C . PHE A 1 84 ? -14.267 5.137 4.954 1.00 95.75 84 PHE A C 1
ATOM 677 O O . PHE A 1 84 ? -13.700 5.079 6.061 1.00 95.75 84 PHE A O 1
ATOM 684 N N . PRO A 1 85 ? -15.040 6.187 4.603 1.00 93.81 85 PRO A N 1
ATOM 685 C CA . PRO A 1 85 ? -15.150 7.416 5.393 1.00 93.81 85 PRO A CA 1
ATOM 686 C C . PRO A 1 85 ? -15.767 7.212 6.784 1.00 93.81 85 PRO A C 1
ATOM 688 O O . PRO A 1 85 ? -15.395 7.939 7.708 1.00 93.81 85 PRO A O 1
ATOM 691 N N . ASP A 1 86 ? -16.576 6.168 6.967 1.00 93.44 86 ASP A N 1
ATOM 692 C CA . ASP A 1 86 ? -17.296 5.891 8.221 1.00 93.44 86 ASP A CA 1
ATOM 693 C C . ASP A 1 86 ? -16.730 4.693 9.007 1.00 93.44 86 ASP A C 1
ATOM 695 O O . ASP A 1 86 ? -17.248 4.302 10.049 1.00 93.44 86 ASP A O 1
ATOM 699 N N . THR A 1 87 ? -15.633 4.095 8.541 1.00 95.44 87 THR A N 1
ATOM 700 C CA . THR A 1 87 ? -15.094 2.852 9.114 1.00 95.44 87 THR A CA 1
ATOM 701 C C . THR A 1 87 ? -13.940 3.115 10.070 1.00 95.44 87 THR A C 1
ATOM 703 O O . THR A 1 87 ? -12.839 3.435 9.625 1.00 95.44 87 THR A O 1
ATOM 706 N N . ASN A 1 88 ? -14.125 2.898 11.372 1.00 96.12 88 ASN A N 1
ATOM 707 C CA . ASN A 1 88 ? -13.049 3.049 12.368 1.00 96.12 88 ASN A CA 1
ATOM 708 C C . ASN A 1 88 ? -12.268 1.760 12.658 1.00 96.12 88 ASN A C 1
ATOM 710 O O . ASN A 1 88 ? -11.128 1.832 13.126 1.00 96.12 88 ASN A O 1
ATOM 714 N N . TYR A 1 89 ? -12.850 0.607 12.337 1.00 97.44 89 TYR A N 1
ATOM 715 C CA . TYR A 1 89 ? -12.290 -0.709 12.612 1.00 97.44 89 TYR A CA 1
ATOM 716 C C . TYR A 1 89 ? -12.252 -1.547 11.337 1.00 97.44 89 TYR A C 1
ATOM 718 O O . TYR A 1 89 ? -13.129 -1.459 10.480 1.00 97.44 89 TYR A O 1
ATOM 726 N N . VAL A 1 90 ? -11.199 -2.342 11.197 1.00 97.50 90 VAL A N 1
ATOM 727 C CA . VAL A 1 90 ? -11.026 -3.274 10.082 1.00 97.50 90 VAL A CA 1
ATOM 728 C C . VAL A 1 90 ? -10.537 -4.615 10.600 1.00 97.50 90 VAL A C 1
ATOM 730 O O . VAL A 1 90 ? -9.912 -4.690 11.654 1.00 97.50 90 VAL A O 1
ATOM 733 N N . GLN A 1 91 ? -10.751 -5.668 9.828 1.00 97.19 91 GLN A N 1
ATOM 734 C CA . GLN A 1 91 ? -10.031 -6.926 9.958 1.00 97.19 91 GLN A CA 1
ATOM 735 C C . GLN A 1 91 ? -8.939 -7.004 8.897 1.00 97.19 91 GLN A C 1
ATOM 737 O O . GLN A 1 91 ? -9.127 -6.576 7.754 1.00 97.19 91 GLN A O 1
ATOM 742 N N . VAL A 1 92 ? -7.803 -7.580 9.282 1.00 96.69 92 VAL A N 1
ATOM 743 C CA . VAL A 1 92 ? -6.698 -7.871 8.368 1.00 96.69 92 VAL A CA 1
ATOM 744 C C . VAL A 1 92 ? -6.803 -9.330 7.938 1.00 96.69 92 VAL A C 1
ATOM 746 O O . VAL A 1 92 ? -6.718 -10.233 8.766 1.00 96.69 92 VAL A O 1
ATOM 749 N N . LEU A 1 93 ? -6.986 -9.560 6.642 1.00 95.69 93 LEU A N 1
ATOM 750 C CA . LEU A 1 93 ? -7.060 -10.888 6.037 1.00 95.69 93 LEU A CA 1
ATOM 751 C C . LEU A 1 93 ? -5.756 -11.168 5.294 1.00 95.69 93 LEU A C 1
ATOM 753 O O . LEU A 1 93 ? -5.234 -10.268 4.641 1.00 95.69 93 LEU A O 1
ATOM 757 N N . VAL A 1 94 ? -5.236 -12.396 5.368 1.00 95.69 94 VAL A N 1
ATOM 758 C CA . VAL A 1 94 ? -4.026 -12.805 4.637 1.00 95.69 94 VAL A CA 1
ATOM 759 C C . VAL A 1 94 ? -4.247 -14.151 3.960 1.00 95.69 94 VAL A C 1
ATOM 761 O O . VAL A 1 94 ? -4.469 -15.157 4.632 1.00 95.69 94 VAL A O 1
ATOM 764 N N . ASN A 1 95 ? -4.113 -14.185 2.638 1.00 94.00 95 ASN A N 1
ATOM 765 C CA . ASN A 1 95 ? -3.989 -15.409 1.864 1.00 94.00 95 ASN A CA 1
ATOM 766 C C . ASN A 1 95 ? -2.499 -15.721 1.653 1.00 94.00 95 ASN A C 1
ATOM 768 O O . ASN A 1 95 ? -1.787 -15.024 0.930 1.00 94.00 95 ASN A O 1
ATOM 772 N N . ARG A 1 96 ? -2.015 -16.781 2.312 1.00 93.19 96 ARG A N 1
ATOM 773 C CA . ARG A 1 96 ? -0.599 -17.185 2.277 1.00 93.19 96 ARG A CA 1
ATOM 774 C C . ARG A 1 96 ? -0.170 -17.786 0.939 1.00 93.19 96 ARG A C 1
ATOM 776 O O . ARG A 1 96 ? 1.028 -17.761 0.654 1.00 93.19 96 ARG A O 1
ATOM 783 N N . SER A 1 97 ? -1.110 -18.338 0.174 1.00 88.56 97 SER A N 1
ATOM 784 C CA . SER A 1 97 ? -0.843 -18.999 -1.105 1.00 88.56 97 SER A CA 1
ATOM 785 C C . SER A 1 97 ? -0.739 -17.970 -2.219 1.00 88.56 97 SER A C 1
ATOM 787 O O . SER A 1 97 ? 0.274 -17.922 -2.903 1.00 88.56 97 SER A O 1
ATOM 789 N N . THR A 1 98 ? -1.730 -17.081 -2.331 1.00 87.12 98 THR A N 1
ATOM 790 C CA . THR A 1 98 ? -1.732 -16.023 -3.354 1.00 87.12 98 THR A CA 1
ATOM 791 C C . THR A 1 98 ? -0.877 -14.813 -2.974 1.00 87.12 98 THR A C 1
ATOM 793 O O . THR A 1 98 ? -0.686 -13.928 -3.795 1.00 87.12 98 THR A O 1
ATOM 796 N N . LYS A 1 99 ? -0.344 -14.776 -1.742 1.00 93.88 99 LYS A N 1
ATOM 797 C CA . LYS A 1 99 ? 0.458 -13.672 -1.176 1.00 93.88 99 LYS A CA 1
ATOM 798 C C . LYS A 1 99 ? -0.308 -12.361 -1.080 1.00 93.88 99 LYS A C 1
ATOM 800 O O . LYS A 1 99 ? 0.219 -11.294 -1.364 1.00 93.88 99 LYS A O 1
ATOM 805 N N . ILE A 1 100 ? -1.543 -12.435 -0.600 1.00 94.06 100 ILE A N 1
ATOM 806 C CA . ILE A 1 100 ? -2.461 -11.297 -0.586 1.00 94.06 100 ILE A CA 1
ATOM 807 C C . ILE A 1 100 ? -2.843 -10.930 0.814 1.00 94.06 100 ILE A C 1
ATOM 809 O O . ILE A 1 100 ? -3.185 -11.790 1.619 1.00 94.06 100 ILE A O 1
ATOM 813 N N . MET A 1 101 ? -2.866 -9.629 1.069 1.00 96.25 101 MET A N 1
ATOM 814 C CA . MET A 1 101 ? -3.454 -9.069 2.267 1.00 96.25 101 MET A CA 1
ATOM 815 C C . MET A 1 101 ? -4.656 -8.201 1.902 1.00 96.25 101 MET A C 1
ATOM 817 O O . MET A 1 101 ? -4.592 -7.430 0.953 1.00 96.25 101 MET A O 1
ATOM 821 N N . ALA A 1 102 ? -5.737 -8.273 2.671 1.00 96.19 102 ALA A N 1
ATOM 822 C CA . ALA A 1 102 ? -6.884 -7.389 2.504 1.00 96.19 102 ALA A CA 1
ATOM 823 C C . ALA A 1 102 ? -7.286 -6.727 3.822 1.00 96.19 102 ALA A C 1
ATOM 825 O O . ALA A 1 102 ? -7.168 -7.314 4.897 1.00 96.19 102 ALA A O 1
ATOM 826 N N . LEU A 1 103 ? -7.776 -5.494 3.723 1.00 97.19 103 LEU A N 1
ATOM 827 C CA . LEU A 1 103 ? -8.396 -4.759 4.818 1.00 97.19 103 LEU A CA 1
ATOM 828 C C . LEU A 1 103 ? -9.901 -4.720 4.599 1.00 97.19 103 LEU A C 1
ATOM 830 O O . LEU A 1 103 ? -10.379 -4.087 3.654 1.00 97.19 103 LEU A O 1
ATOM 834 N N . ARG A 1 104 ? -10.628 -5.405 5.481 1.00 96.31 104 ARG A N 1
ATOM 835 C CA . ARG A 1 104 ? -12.086 -5.509 5.450 1.00 96.31 104 ARG A CA 1
ATOM 836 C C . ARG A 1 104 ? -12.692 -4.626 6.544 1.00 96.31 104 ARG A C 1
ATOM 838 O O . ARG A 1 104 ? -12.382 -4.875 7.707 1.00 96.31 104 ARG A O 1
ATOM 845 N N . PRO A 1 105 ? -13.545 -3.639 6.224 1.00 97.12 105 PRO A N 1
ATOM 846 C CA . PRO A 1 105 ? -14.332 -2.914 7.220 1.00 97.12 105 PRO A CA 1
ATOM 847 C C . PRO A 1 105 ? -15.087 -3.853 8.163 1.00 97.12 105 PRO A C 1
ATOM 849 O O . PRO A 1 105 ? -15.633 -4.869 7.729 1.00 97.12 105 PRO A O 1
ATOM 852 N N . CYS A 1 106 ? -15.119 -3.521 9.451 1.00 96.50 106 CYS A N 1
ATOM 853 C CA . CYS A 1 106 ? -15.904 -4.255 10.436 1.00 96.50 106 CYS A CA 1
ATOM 854 C C . CYS A 1 106 ? -16.358 -3.349 11.585 1.00 96.50 106 CYS A C 1
ATOM 856 O O . CYS A 1 106 ? -15.843 -2.245 11.767 1.00 96.50 106 CYS A O 1
ATOM 858 N N . GLU A 1 107 ? -17.295 -3.854 12.384 1.00 96.19 107 GLU A N 1
ATOM 859 C CA . GLU A 1 107 ? -17.701 -3.229 13.642 1.00 96.19 107 GLU A CA 1
ATOM 860 C C . GLU A 1 107 ? -16.602 -3.333 14.707 1.00 96.19 107 GLU A C 1
ATOM 862 O O . GLU A 1 107 ? -15.730 -4.207 14.654 1.00 96.19 107 GLU A O 1
ATOM 867 N N . GLU A 1 108 ? -16.665 -2.460 15.711 1.00 96.00 108 GLU A N 1
ATOM 868 C CA . GLU A 1 108 ? -15.729 -2.454 16.841 1.00 96.00 108 GLU A CA 1
ATOM 869 C C . GLU A 1 108 ? -15.749 -3.769 17.628 1.00 96.00 108 GLU A C 1
ATOM 871 O O . GLU A 1 108 ? -14.699 -4.308 17.971 1.00 96.00 108 GLU A O 1
ATOM 876 N N . ASN A 1 109 ? -16.939 -4.318 17.874 1.00 96.06 109 ASN A N 1
ATOM 877 C CA . ASN A 1 109 ? -17.134 -5.553 18.634 1.00 96.06 109 ASN A CA 1
ATOM 878 C C . ASN A 1 109 ? -16.915 -6.830 17.804 1.00 96.06 109 ASN A C 1
ATOM 880 O O . ASN A 1 109 ? -17.050 -7.934 18.337 1.00 96.06 109 ASN A O 1
ATOM 884 N N . ALA A 1 110 ? -16.598 -6.706 16.511 1.00 96.81 110 ALA A N 1
ATOM 885 C CA . ALA A 1 110 ? -16.280 -7.862 15.693 1.00 96.81 110 ALA A CA 1
ATOM 886 C C . ALA A 1 110 ? -15.035 -8.568 16.249 1.00 96.81 110 ALA A C 1
ATOM 888 O O . ALA A 1 110 ? -14.063 -7.937 16.668 1.00 96.81 110 ALA A O 1
ATOM 889 N N . ARG A 1 111 ? -15.052 -9.902 16.226 1.00 94.75 111 ARG A N 1
ATOM 890 C CA . ARG A 1 111 ? -13.896 -10.705 16.629 1.00 94.75 111 ARG A CA 1
ATOM 891 C C . ARG A 1 111 ? -12.678 -10.308 15.788 1.00 94.75 111 ARG A C 1
ATOM 893 O O . ARG A 1 111 ? -12.782 -10.207 14.567 1.00 94.75 111 ARG A O 1
ATOM 900 N N . ASP A 1 112 ? -11.540 -10.094 16.442 1.00 94.88 112 ASP A N 1
ATOM 901 C CA . ASP A 1 112 ? -10.275 -9.713 15.801 1.00 94.88 112 ASP A CA 1
ATOM 902 C C . ASP A 1 112 ? -10.337 -8.370 15.035 1.00 94.88 112 ASP A C 1
ATOM 904 O O . ASP A 1 112 ? -9.583 -8.149 14.083 1.00 94.88 112 ASP A O 1
ATOM 908 N N . SER A 1 113 ? -11.236 -7.461 15.438 1.00 95.88 113 SER A N 1
ATOM 909 C CA . SER A 1 113 ? -11.273 -6.092 14.921 1.00 95.88 113 SER A CA 1
ATOM 910 C C . SER A 1 113 ? -10.004 -5.316 15.300 1.00 95.88 113 SER A C 1
ATOM 912 O O . SER A 1 113 ? -9.384 -5.511 16.349 1.00 95.88 113 SER A O 1
ATOM 914 N N . PHE A 1 114 ? -9.602 -4.403 14.421 1.00 93.44 114 PHE A N 1
ATOM 915 C CA . PHE A 1 114 ? -8.420 -3.573 14.588 1.00 93.44 114 PHE A CA 1
ATOM 916 C C . PHE A 1 114 ? -8.738 -2.109 14.263 1.00 93.44 114 PHE A C 1
ATOM 918 O O . PHE A 1 114 ? -9.111 -1.767 13.141 1.00 93.44 114 PHE A O 1
ATOM 925 N N . ALA A 1 115 ? -8.539 -1.218 15.239 1.00 95.38 115 ALA A N 1
ATOM 926 C CA . ALA A 1 115 ? -8.652 0.223 15.031 1.00 95.38 115 ALA A CA 1
ATOM 927 C C . ALA A 1 115 ? -7.497 0.738 14.155 1.00 95.38 115 ALA A C 1
ATOM 929 O O . ALA A 1 115 ? -6.371 0.901 14.630 1.00 95.38 115 ALA A O 1
ATOM 930 N N . TRP A 1 116 ? -7.775 1.032 12.887 1.00 95.94 116 TRP A N 1
ATOM 931 C CA . TRP A 1 116 ? -6.778 1.491 11.907 1.00 95.94 116 TRP A CA 1
ATOM 932 C C . TRP A 1 116 ? -6.645 3.015 11.778 1.00 95.94 116 TRP A C 1
ATOM 934 O O . TRP A 1 116 ? -5.769 3.517 11.069 1.00 95.94 116 TRP A O 1
ATOM 944 N N . CYS A 1 117 ? -7.485 3.774 12.481 1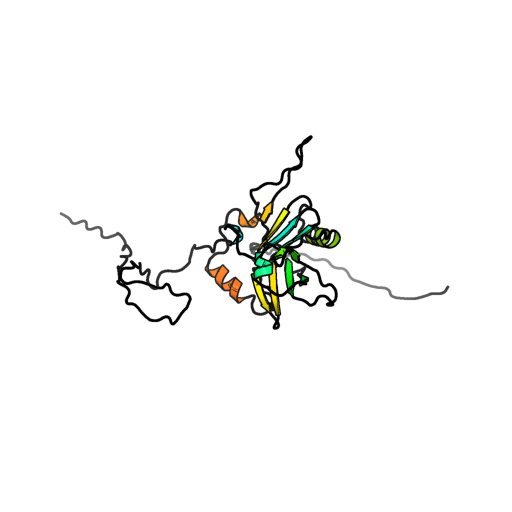.00 96.12 117 CYS A N 1
ATOM 945 C CA . CYS A 1 117 ? -7.438 5.230 12.525 1.00 96.12 117 CYS A CA 1
ATOM 946 C C . CYS A 1 117 ? -7.712 5.748 13.936 1.00 96.12 117 CYS A C 1
ATOM 948 O O . CYS A 1 117 ? -8.343 5.070 14.741 1.00 96.12 117 CYS A O 1
ATOM 950 N N . ASN A 1 118 ? -7.284 6.978 14.199 1.00 93.75 118 ASN A N 1
ATOM 951 C CA . ASN A 1 118 ? -7.696 7.746 15.367 1.00 93.75 118 ASN A CA 1
ATOM 952 C C . ASN A 1 118 ? -8.386 9.034 14.905 1.00 93.75 118 ASN A C 1
ATOM 954 O O . ASN A 1 118 ? -8.018 9.606 13.875 1.00 93.75 118 ASN A O 1
ATOM 958 N N . THR A 1 119 ? -9.325 9.533 15.704 1.00 91.31 119 THR A N 1
ATOM 959 C CA . THR A 1 119 ? -9.938 10.850 15.497 1.00 91.31 119 THR A CA 1
ATOM 960 C C . THR A 1 119 ? -9.287 11.863 16.430 1.00 91.31 119 THR A C 1
ATOM 962 O O . THR A 1 119 ? -9.209 11.661 17.638 1.00 91.31 119 THR A O 1
ATOM 965 N N . THR A 1 120 ? -8.790 12.971 15.882 1.00 88.38 120 THR A N 1
ATOM 966 C CA . THR A 1 120 ? -8.202 14.067 16.663 1.00 88.38 120 THR A CA 1
ATOM 967 C C . THR A 1 120 ? -8.748 15.391 16.149 1.00 88.38 120 THR A C 1
ATOM 969 O O . THR A 1 120 ? -8.588 15.703 14.970 1.00 88.38 120 THR A O 1
ATOM 972 N N . LYS A 1 121 ? -9.391 16.180 17.023 1.00 89.31 121 LYS A N 1
ATOM 973 C CA . LYS A 1 121 ? -10.061 17.449 16.662 1.00 89.31 121 LYS A CA 1
ATOM 974 C C . LYS A 1 121 ? -11.040 17.290 15.481 1.00 89.31 121 LYS A C 1
ATOM 976 O O . LYS A 1 121 ? -10.999 18.063 14.530 1.00 89.31 121 LYS A O 1
ATOM 981 N N . GLY A 1 122 ? -11.842 16.223 15.497 1.00 86.12 122 GLY A N 1
ATOM 982 C CA . GLY A 1 122 ? -12.811 15.909 14.437 1.00 86.12 122 GLY A CA 1
ATOM 983 C C . GLY A 1 122 ? -12.211 15.405 13.117 1.00 86.12 122 GLY A C 1
ATOM 984 O O . GLY A 1 122 ? -12.958 15.062 12.211 1.00 86.12 122 GLY A O 1
ATOM 985 N N . LYS A 1 123 ? -10.878 15.316 12.986 1.00 89.88 123 LYS A N 1
ATOM 986 C CA . LYS A 1 123 ? -10.217 14.793 11.780 1.00 89.88 123 LYS A CA 1
ATOM 987 C C . LYS A 1 123 ? -9.702 13.378 12.014 1.00 89.88 123 LYS A C 1
ATOM 989 O O . LYS A 1 123 ? -8.936 13.144 12.953 1.00 89.88 123 LYS A O 1
ATOM 994 N N . ARG A 1 124 ? -10.084 12.450 11.133 1.00 93.06 124 ARG A N 1
ATOM 995 C CA . ARG A 1 124 ? -9.562 11.078 11.116 1.00 93.06 124 ARG A CA 1
ATOM 996 C C . ARG A 1 124 ? -8.146 11.066 10.547 1.00 93.06 124 ARG A C 1
ATOM 998 O O . ARG A 1 124 ? -7.865 11.702 9.532 1.00 93.06 124 ARG A O 1
ATOM 1005 N N . LYS A 1 125 ? -7.245 10.353 11.216 1.00 94.94 125 LYS A N 1
ATOM 1006 C CA . LYS A 1 125 ? -5.866 10.137 10.770 1.00 94.94 125 LYS A CA 1
ATOM 1007 C C . LYS A 1 125 ? -5.515 8.657 10.868 1.00 94.94 125 LYS A C 1
ATOM 1009 O O . LYS A 1 125 ? -5.942 8.012 11.830 1.00 94.94 125 LYS A O 1
ATOM 1014 N N . PRO A 1 126 ? -4.720 8.120 9.929 1.00 95.62 126 PRO A N 1
ATOM 1015 C CA . PRO A 1 126 ? -4.245 6.751 10.039 1.00 95.62 126 PRO A CA 1
ATOM 1016 C C . PRO A 1 126 ? -3.500 6.521 11.351 1.00 95.62 126 PRO A C 1
ATOM 1018 O O . PRO A 1 126 ? -2.696 7.355 11.781 1.00 95.62 126 PRO A O 1
ATOM 1021 N N . LYS A 1 127 ? -3.775 5.388 11.991 1.00 95.25 127 LYS A N 1
ATOM 1022 C CA . LYS A 1 127 ? -3.126 4.985 13.234 1.00 95.25 127 LYS A CA 1
ATOM 1023 C C . LYS A 1 127 ? -1.902 4.141 12.907 1.00 95.25 127 LYS A C 1
ATOM 1025 O O . LYS A 1 127 ? -1.987 3.191 12.134 1.00 95.25 127 LYS A O 1
ATOM 1030 N N . GLN A 1 128 ? -0.772 4.473 13.528 1.00 95.19 128 GLN A N 1
ATOM 1031 C CA . GLN A 1 128 ? 0.395 3.598 13.523 1.00 95.19 128 GLN A CA 1
ATOM 1032 C C . GLN A 1 128 ? 0.307 2.611 14.673 1.00 95.19 128 GLN A C 1
ATOM 1034 O O . GLN A 1 128 ? 0.393 3.007 15.835 1.00 95.19 128 GLN A O 1
ATOM 1039 N N . THR A 1 129 ? 0.158 1.332 14.342 1.00 93.50 129 THR A N 1
ATOM 1040 C CA . THR A 1 129 ? -0.017 0.279 15.340 1.00 93.50 129 THR A CA 1
ATOM 1041 C C . THR A 1 129 ? 1.208 -0.613 15.381 1.00 93.50 129 THR A C 1
ATOM 1043 O O . THR A 1 129 ? 1.659 -1.123 14.359 1.00 93.50 129 THR A O 1
ATOM 1046 N N . THR A 1 130 ? 1.739 -0.824 16.583 1.00 96.25 130 THR A N 1
ATOM 1047 C CA . THR A 1 130 ? 2.763 -1.839 16.840 1.00 96.25 130 THR A CA 1
ATOM 1048 C C . THR A 1 130 ? 2.143 -3.233 16.750 1.00 96.25 130 THR A C 1
ATOM 1050 O O . THR A 1 130 ? 1.196 -3.538 17.466 1.00 96.25 130 THR A O 1
ATOM 1053 N N . CYS A 1 131 ? 2.697 -4.096 15.905 1.00 93.81 131 CYS A N 1
ATOM 1054 C CA . CYS A 1 131 ? 2.139 -5.401 15.564 1.00 93.81 131 CYS A CA 1
ATOM 1055 C C . CYS A 1 131 ? 3.248 -6.462 15.423 1.00 93.81 131 CYS A C 1
ATOM 1057 O O . CYS A 1 131 ? 3.407 -7.072 14.371 1.00 93.81 131 CYS A O 1
ATOM 1059 N N . LYS A 1 132 ? 4.050 -6.684 16.476 1.00 96.88 132 LYS A N 1
ATOM 1060 C CA . LYS A 1 132 ? 5.276 -7.511 16.417 1.00 96.88 132 LYS A CA 1
ATOM 1061 C C . LYS A 1 132 ? 5.069 -8.892 15.781 1.00 96.88 132 LYS A C 1
ATOM 1063 O O . LYS A 1 132 ? 5.801 -9.252 14.867 1.00 96.88 132 LYS A O 1
ATOM 1068 N N . LEU A 1 133 ? 4.060 -9.642 16.232 1.00 96.81 133 LEU A N 1
ATOM 1069 C CA . LEU A 1 133 ? 3.814 -11.000 15.738 1.00 96.81 133 LEU A CA 1
ATOM 1070 C C . LEU A 1 133 ? 3.322 -11.007 14.285 1.00 96.81 133 LEU A C 1
ATOM 1072 O O . LEU A 1 133 ? 3.799 -11.800 13.479 1.00 96.81 133 LEU A O 1
ATOM 1076 N N . PHE A 1 134 ? 2.398 -10.107 13.946 1.00 96.69 134 PHE A N 1
ATOM 1077 C CA . PHE A 1 134 ? 1.900 -9.968 12.578 1.00 96.69 134 PHE A CA 1
ATOM 1078 C C . PHE A 1 134 ? 3.015 -9.543 11.613 1.00 96.69 134 PHE A C 1
ATOM 1080 O O . PHE A 1 134 ? 3.187 -10.159 10.567 1.00 96.69 134 PHE A O 1
ATOM 1087 N N . PHE A 1 135 ? 3.823 -8.555 12.009 1.00 97.75 135 PHE A N 1
ATOM 1088 C CA . PHE A 1 135 ? 4.996 -8.111 11.260 1.00 97.75 135 PHE A CA 1
ATOM 1089 C C . PHE A 1 135 ? 5.968 -9.271 11.028 1.00 97.75 135 PHE A C 1
ATOM 1091 O O . PHE A 1 135 ? 6.321 -9.532 9.886 1.00 97.75 135 PHE A O 1
ATOM 1098 N N . ALA A 1 136 ? 6.333 -10.017 12.078 1.00 97.69 136 ALA A N 1
ATOM 1099 C CA . ALA A 1 136 ? 7.220 -11.172 11.954 1.00 97.69 136 ALA A CA 1
ATOM 1100 C C . ALA A 1 136 ? 6.653 -12.239 11.001 1.00 97.69 136 ALA A C 1
ATOM 1102 O 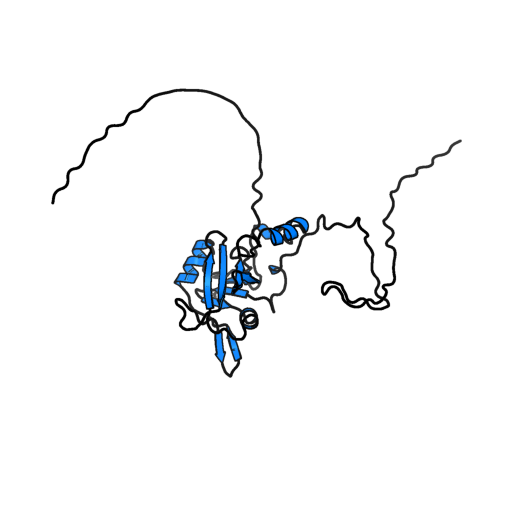O . ALA A 1 136 ? 7.371 -12.723 10.136 1.00 97.69 136 ALA A O 1
ATOM 1103 N N . LYS A 1 137 ? 5.353 -12.557 11.092 1.00 98.06 137 LYS A N 1
ATOM 1104 C CA . LYS A 1 137 ? 4.696 -13.520 10.192 1.00 98.06 137 LYS A CA 1
ATOM 1105 C C . LYS A 1 137 ? 4.753 -13.091 8.724 1.00 98.06 137 LYS A C 1
ATOM 1107 O O . LYS A 1 137 ? 5.011 -13.942 7.881 1.00 98.06 137 LYS A O 1
ATOM 1112 N N . ILE A 1 138 ? 4.510 -11.814 8.419 1.00 98.06 138 ILE A N 1
ATOM 1113 C CA . ILE A 1 138 ? 4.589 -11.288 7.046 1.00 98.06 138 ILE A CA 1
ATOM 1114 C C . ILE A 1 138 ? 6.035 -11.275 6.552 1.00 98.06 138 ILE A C 1
ATOM 1116 O O . ILE A 1 138 ? 6.302 -11.758 5.457 1.00 98.06 138 ILE A O 1
ATOM 1120 N N . VAL A 1 139 ? 6.967 -10.791 7.376 1.00 97.31 139 VAL A N 1
ATOM 1121 C CA . VAL A 1 139 ? 8.392 -10.748 7.034 1.00 97.31 139 VAL A CA 1
ATOM 1122 C C . VAL A 1 139 ? 8.928 -12.147 6.738 1.00 97.31 139 VAL A C 1
ATOM 1124 O O . VAL A 1 139 ? 9.589 -12.332 5.726 1.00 97.31 139 VAL A O 1
ATOM 1127 N N . SER A 1 140 ? 8.583 -13.147 7.553 1.00 97.94 140 SER A N 1
ATOM 1128 C CA . SER A 1 140 ? 8.949 -14.541 7.285 1.00 97.94 140 SER A CA 1
ATOM 1129 C C . SER A 1 140 ? 8.230 -15.128 6.068 1.00 97.94 140 SER A C 1
ATOM 1131 O O . SER A 1 140 ? 8.832 -15.898 5.336 1.00 97.94 140 SER A O 1
ATOM 1133 N N . LEU A 1 141 ? 6.954 -14.792 5.837 1.00 97.31 141 LEU A N 1
ATOM 1134 C CA . LEU A 1 141 ? 6.188 -15.289 4.684 1.00 97.31 141 LEU A CA 1
ATOM 1135 C C . LEU A 1 141 ? 6.764 -14.819 3.343 1.00 97.31 141 LEU A C 1
ATOM 1137 O O . LEU A 1 141 ? 6.617 -15.531 2.351 1.00 97.31 141 LEU A O 1
ATOM 1141 N N . MET A 1 142 ? 7.335 -13.615 3.328 1.00 96.88 142 MET A N 1
ATOM 1142 C CA . MET A 1 142 ? 7.841 -12.945 2.131 1.00 96.88 142 MET A CA 1
ATOM 1143 C C . MET A 1 142 ? 9.370 -12.911 2.055 1.00 96.88 142 MET A C 1
ATOM 1145 O O . MET A 1 142 ? 9.909 -12.296 1.140 1.00 96.88 142 MET A O 1
ATOM 1149 N N . GLU A 1 143 ? 10.054 -13.512 3.033 1.00 96.69 143 GLU A N 1
ATOM 1150 C CA . GLU A 1 143 ? 11.521 -13.513 3.146 1.00 96.69 143 GLU A CA 1
ATOM 1151 C C . GLU A 1 143 ? 12.122 -12.096 3.114 1.00 96.69 143 GLU A C 1
ATOM 1153 O O . GLU A 1 143 ? 13.185 -11.824 2.560 1.00 96.69 143 GLU A O 1
ATOM 1158 N N . TRP A 1 144 ? 11.409 -11.153 3.727 1.00 96.69 144 TRP A N 1
ATOM 1159 C CA . TRP A 1 144 ? 11.816 -9.758 3.800 1.00 96.69 144 TRP A CA 1
ATOM 1160 C C . TRP A 1 144 ? 12.912 -9.538 4.845 1.00 96.69 144 TRP A C 1
ATOM 1162 O O . TRP A 1 144 ? 12.984 -10.209 5.872 1.00 96.69 144 TRP A O 1
ATOM 1172 N N . ASN A 1 145 ? 13.730 -8.507 4.639 1.00 95.94 145 ASN A N 1
ATOM 1173 C CA . ASN A 1 145 ? 14.607 -7.985 5.682 1.00 95.94 145 ASN A CA 1
ATOM 1174 C C . ASN A 1 145 ? 13.782 -7.149 6.693 1.00 95.94 145 ASN A C 1
ATOM 1176 O O . ASN A 1 145 ? 13.181 -6.148 6.285 1.00 95.94 145 ASN A O 1
ATOM 1180 N N . PRO A 1 146 ? 13.753 -7.494 7.995 1.00 95.88 146 PRO A N 1
ATOM 1181 C CA . PRO A 1 146 ? 12.940 -6.803 9.003 1.00 95.88 146 PRO A CA 1
ATOM 1182 C C . PRO A 1 146 ? 13.354 -5.346 9.278 1.00 95.88 146 PRO A C 1
ATOM 1184 O O . PRO A 1 146 ? 12.552 -4.588 9.831 1.00 95.88 146 PRO A O 1
ATOM 1187 N N . ASP A 1 147 ? 14.568 -4.938 8.901 1.00 95.06 147 ASP A N 1
ATOM 1188 C CA . ASP A 1 147 ?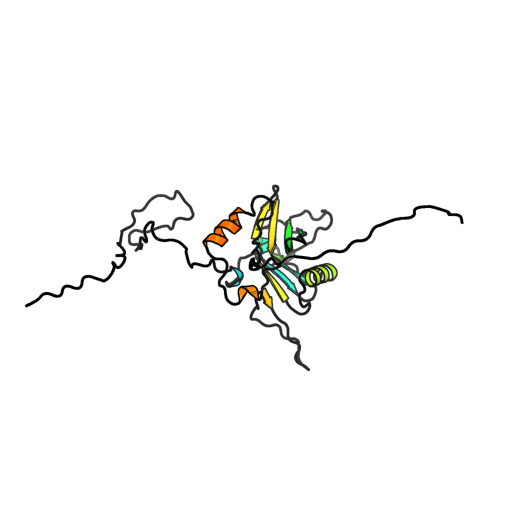 15.072 -3.577 9.116 1.00 95.06 147 ASP A CA 1
ATOM 1189 C C . ASP A 1 147 ? 14.609 -2.579 8.050 1.00 95.06 147 ASP A C 1
ATOM 1191 O O . ASP A 1 147 ? 14.751 -1.360 8.221 1.00 95.06 147 ASP A O 1
ATOM 1195 N N . TYR A 1 148 ? 14.068 -3.080 6.939 1.00 96.50 148 TYR A N 1
ATOM 1196 C CA . TYR A 1 148 ? 13.604 -2.257 5.830 1.00 96.50 148 TYR A CA 1
ATOM 1197 C C . TYR A 1 148 ? 12.151 -1.829 6.017 1.00 96.50 148 TYR A C 1
ATOM 1199 O O . TYR A 1 148 ? 11.376 -2.394 6.793 1.00 96.50 148 TYR A O 1
ATOM 1207 N N . ARG A 1 149 ? 11.777 -0.785 5.278 1.00 96.88 149 ARG A N 1
ATOM 1208 C CA . ARG A 1 149 ? 10.394 -0.332 5.178 1.00 96.88 149 ARG A CA 1
ATOM 1209 C C . ARG A 1 149 ? 9.796 -0.846 3.873 1.00 96.88 149 ARG A C 1
ATOM 1211 O O . ARG A 1 149 ? 10.339 -0.575 2.810 1.00 96.88 149 ARG A O 1
ATOM 1218 N N . TYR A 1 150 ? 8.636 -1.480 3.968 1.00 97.38 150 TYR A N 1
ATOM 1219 C CA . TYR A 1 150 ? 7.884 -1.997 2.826 1.00 97.38 150 TYR A CA 1
ATOM 1220 C C . TYR A 1 150 ? 6.604 -1.196 2.680 1.00 97.38 150 TYR A C 1
ATOM 1222 O O . TYR A 1 150 ? 5.826 -1.103 3.633 1.00 97.38 150 TYR A O 1
ATOM 1230 N N . LYS A 1 151 ? 6.392 -0.602 1.508 1.00 96.62 151 LYS A N 1
ATOM 1231 C CA . LYS A 1 151 ? 5.135 0.053 1.143 1.00 96.62 151 LYS A CA 1
ATOM 1232 C C . LYS A 1 151 ? 4.482 -0.731 0.014 1.00 96.62 151 LYS A C 1
ATOM 1234 O O . LYS A 1 151 ? 5.159 -1.128 -0.924 1.00 96.62 151 LYS A O 1
ATOM 1239 N N . LEU A 1 152 ? 3.178 -0.951 0.132 1.00 96.25 152 LEU A N 1
ATOM 1240 C CA . LEU A 1 152 ? 2.392 -1.676 -0.859 1.00 96.25 152 LEU A CA 1
ATOM 1241 C C . LEU A 1 152 ? 1.167 -0.857 -1.222 1.00 96.25 152 LEU A C 1
ATOM 1243 O O . LEU A 1 152 ? 0.536 -0.254 -0.344 1.00 96.25 152 LEU A O 1
ATOM 1247 N N . LEU A 1 153 ? 0.839 -0.844 -2.507 1.00 94.81 153 LEU A N 1
ATOM 1248 C CA . LEU A 1 153 ? -0.328 -0.145 -3.017 1.00 94.81 153 LEU A CA 1
ATOM 1249 C C . LEU A 1 153 ? -1.544 -1.056 -2.983 1.00 94.81 153 LEU A C 1
ATOM 1251 O O . LEU A 1 153 ? -1.489 -2.241 -3.308 1.00 94.81 153 LEU A O 1
ATOM 1255 N N . GLY A 1 154 ? -2.662 -0.480 -2.577 1.00 92.25 154 GLY A N 1
ATOM 1256 C CA . GLY A 1 154 ? -3.936 -1.155 -2.446 1.00 92.25 154 GLY A CA 1
ATOM 1257 C C . GLY A 1 154 ? -4.855 -0.869 -3.623 1.00 92.25 154 GLY A C 1
ATOM 1258 O O . GLY A 1 154 ? -4.730 0.155 -4.299 1.00 92.25 154 GLY A O 1
ATOM 1259 N N . LYS A 1 155 ? -5.814 -1.759 -3.856 1.00 90.81 155 LYS A N 1
ATOM 1260 C CA . LYS A 1 155 ? -6.937 -1.541 -4.772 1.00 90.81 155 LYS A CA 1
ATOM 1261 C C . LYS A 1 155 ? -8.238 -1.794 -4.025 1.00 90.81 155 LYS A C 1
ATOM 1263 O O . LYS A 1 155 ? -8.342 -2.768 -3.284 1.00 90.81 155 LYS A O 1
ATOM 1268 N N . LEU A 1 156 ? -9.211 -0.899 -4.193 1.00 91.19 156 LEU A N 1
ATOM 1269 C CA . LEU A 1 156 ? -10.566 -1.148 -3.709 1.00 91.19 156 LEU A CA 1
ATOM 1270 C C . LEU A 1 156 ? -11.163 -2.268 -4.562 1.00 91.19 156 LEU A C 1
ATOM 1272 O O . LEU A 1 156 ? -11.190 -2.157 -5.786 1.00 91.19 156 LEU A O 1
ATOM 1276 N N . ILE A 1 157 ? -11.617 -3.329 -3.911 1.00 88.25 157 ILE A N 1
ATOM 1277 C CA . ILE A 1 157 ? -12.257 -4.474 -4.547 1.00 88.25 157 ILE A CA 1
ATOM 1278 C C . ILE A 1 157 ? -13.621 -4.718 -3.906 1.00 88.25 157 ILE A C 1
ATOM 1280 O O . ILE A 1 157 ? -13.859 -4.340 -2.755 1.00 88.25 157 ILE A O 1
ATOM 1284 N N . HIS A 1 158 ? -14.503 -5.359 -4.663 1.00 85.88 158 HIS A N 1
ATOM 1285 C CA . HIS A 1 158 ? -15.815 -5.794 -4.211 1.00 85.88 158 HIS A CA 1
ATOM 1286 C C . HIS A 1 158 ? -15.969 -7.281 -4.522 1.00 85.88 158 HIS A C 1
ATOM 1288 O O . HIS A 1 158 ? -15.860 -7.683 -5.679 1.00 85.88 158 HIS A O 1
ATOM 1294 N N . ALA A 1 159 ? -16.192 -8.090 -3.491 1.00 79.94 159 ALA A N 1
ATOM 1295 C CA . ALA A 1 159 ? -16.356 -9.533 -3.610 1.00 79.94 159 ALA A CA 1
ATOM 1296 C C . ALA A 1 159 ? -17.325 -10.031 -2.538 1.00 79.94 159 ALA A C 1
ATOM 1298 O O . ALA A 1 159 ? -17.293 -9.554 -1.405 1.00 79.94 159 ALA A O 1
ATOM 1299 N N . ASN A 1 160 ? -18.192 -10.985 -2.888 1.00 82.25 160 ASN A N 1
ATOM 1300 C CA . ASN A 1 160 ? -19.175 -11.572 -1.966 1.00 82.25 160 ASN A CA 1
ATOM 1301 C C . ASN A 1 160 ? -20.037 -10.522 -1.230 1.00 82.25 160 ASN A C 1
ATOM 1303 O O . ASN A 1 160 ? -20.322 -10.664 -0.043 1.00 82.25 160 ASN A O 1
ATOM 1307 N N . GLY A 1 161 ? -20.406 -9.434 -1.917 1.00 86.94 161 GLY A N 1
ATOM 1308 C CA . GLY A 1 161 ? -21.178 -8.329 -1.334 1.00 86.94 161 GLY A CA 1
ATOM 1309 C C . GLY A 1 161 ? -20.396 -7.451 -0.349 1.00 86.94 161 GLY A C 1
ATOM 1310 O O . GLY A 1 161 ? -20.997 -6.667 0.382 1.00 86.94 161 GLY A O 1
ATOM 1311 N N . GLN A 1 162 ? -19.068 -7.594 -0.279 1.00 87.88 162 GLN A N 1
ATOM 1312 C CA . GLN A 1 162 ? -18.211 -6.864 0.652 1.00 87.88 162 GLN A CA 1
ATOM 1313 C C . GLN A 1 162 ? -17.166 -6.044 -0.094 1.00 87.88 162 GLN A C 1
ATOM 1315 O O . GLN A 1 162 ? -16.454 -6.545 -0.965 1.00 87.88 162 GLN A O 1
ATOM 1320 N N . TYR A 1 163 ? -17.041 -4.778 0.295 1.00 92.19 163 TYR A N 1
ATOM 1321 C CA . TYR A 1 163 ? -15.946 -3.920 -0.139 1.00 92.19 163 TYR A CA 1
ATOM 1322 C C . TYR A 1 163 ? -14.734 -4.108 0.769 1.00 92.19 163 TYR A C 1
ATOM 1324 O O . TYR A 1 163 ? -14.857 -4.147 1.992 1.00 92.19 163 TYR A O 1
ATOM 1332 N N . MET A 1 164 ? -13.547 -4.188 0.178 1.00 94.50 164 MET A N 1
ATOM 1333 C CA . MET A 1 164 ? -12.280 -4.283 0.904 1.00 94.50 164 MET A CA 1
ATOM 1334 C C . MET A 1 164 ? -11.148 -3.649 0.094 1.00 94.50 164 MET A C 1
ATOM 1336 O O . MET A 1 164 ? -11.278 -3.446 -1.110 1.00 94.50 164 MET A O 1
ATOM 1340 N N . ILE A 1 165 ? -10.031 -3.317 0.741 1.00 95.94 165 ILE A N 1
ATOM 1341 C CA . ILE A 1 165 ? -8.814 -2.901 0.026 1.00 95.94 165 ILE A CA 1
ATOM 1342 C C . ILE A 1 165 ? -7.846 -4.077 0.018 1.00 95.94 165 ILE A C 1
ATOM 1344 O O . ILE A 1 165 ? -7.408 -4.501 1.086 1.00 95.94 165 ILE A O 1
ATOM 1348 N N . ALA A 1 166 ? -7.511 -4.583 -1.166 1.00 95.12 166 ALA A N 1
ATOM 1349 C CA . ALA A 1 166 ? -6.540 -5.657 -1.349 1.00 95.12 166 ALA A CA 1
ATOM 1350 C C . ALA A 1 166 ? -5.155 -5.103 -1.694 1.00 95.12 166 ALA A C 1
ATOM 1352 O O . ALA A 1 166 ? -5.040 -4.127 -2.432 1.00 95.12 166 ALA A O 1
ATOM 1353 N N . PHE A 1 167 ? -4.122 -5.751 -1.166 1.00 95.12 167 PHE A N 1
ATOM 1354 C CA . PHE A 1 167 ? -2.709 -5.440 -1.332 1.00 95.12 167 PHE A CA 1
ATOM 1355 C C . PHE A 1 167 ? -1.985 -6.706 -1.787 1.00 95.12 167 PHE A C 1
ATOM 1357 O O . PHE A 1 167 ? -2.075 -7.748 -1.129 1.00 95.12 167 PHE A O 1
ATOM 1364 N N . ASP A 1 168 ? -1.258 -6.593 -2.891 1.00 92.62 168 ASP A N 1
ATOM 1365 C CA . ASP A 1 168 ? -0.362 -7.637 -3.372 1.00 92.62 168 ASP A CA 1
ATOM 1366 C C . ASP A 1 168 ? 0.954 -7.576 -2.594 1.00 92.62 168 ASP A C 1
ATOM 1368 O O . ASP A 1 168 ? 1.660 -6.572 -2.668 1.00 92.62 168 ASP A O 1
ATOM 1372 N N . LEU A 1 169 ? 1.271 -8.623 -1.819 1.00 94.19 169 LEU A N 1
ATOM 1373 C CA . LEU A 1 169 ? 2.496 -8.663 -1.018 1.00 94.19 169 LEU A CA 1
ATOM 1374 C C . LEU A 1 169 ? 3.754 -8.804 -1.880 1.00 94.19 169 LEU A C 1
ATOM 1376 O O . LEU A 1 169 ? 4.841 -8.526 -1.393 1.00 94.19 169 LEU A O 1
ATOM 1380 N N . THR A 1 170 ? 3.651 -9.207 -3.142 1.00 91.69 170 THR A N 1
ATOM 1381 C CA . THR A 1 170 ? 4.808 -9.311 -4.042 1.00 91.69 170 THR A CA 1
ATOM 1382 C C . THR A 1 170 ? 5.173 -7.959 -4.667 1.00 91.69 170 THR A C 1
ATOM 1384 O O . THR A 1 170 ? 6.346 -7.683 -4.921 1.00 91.69 170 THR A O 1
ATOM 1387 N N . ALA A 1 171 ? 4.193 -7.065 -4.816 1.00 91.31 171 ALA A N 1
ATOM 1388 C CA . ALA A 1 171 ? 4.325 -5.733 -5.401 1.00 91.31 171 ALA A CA 1
ATOM 1389 C C . ALA A 1 171 ? 4.796 -4.678 -4.377 1.00 91.31 171 ALA A C 1
ATOM 1391 O O . ALA A 1 171 ? 4.043 -3.791 -3.964 1.00 91.31 171 ALA A O 1
ATOM 1392 N N . THR A 1 172 ? 6.050 -4.784 -3.926 1.00 92.50 172 THR A N 1
ATOM 1393 C CA . THR A 1 172 ? 6.596 -3.924 -2.858 1.00 92.50 172 THR A CA 1
ATOM 1394 C C . THR A 1 172 ? 7.463 -2.768 -3.352 1.00 92.50 172 THR A C 1
ATOM 1396 O O . THR A 1 172 ? 8.382 -2.939 -4.143 1.00 92.50 172 THR A O 1
ATOM 1399 N N . GLU A 1 173 ? 7.252 -1.585 -2.777 1.00 94.94 173 GLU A N 1
ATOM 1400 C CA . GLU A 1 173 ? 8.258 -0.524 -2.724 1.00 94.94 173 GLU A CA 1
ATOM 1401 C C . GLU A 1 173 ? 9.133 -0.734 -1.475 1.00 94.94 173 GLU A C 1
ATOM 1403 O O . GLU A 1 173 ? 8.675 -0.523 -0.340 1.00 94.94 173 GLU A O 1
ATOM 1408 N N . VAL A 1 174 ? 10.393 -1.132 -1.663 1.00 96.06 174 VAL A N 1
ATOM 1409 C CA . VAL A 1 174 ? 11.334 -1.416 -0.570 1.00 96.06 174 VAL A CA 1
ATOM 1410 C C . VAL A 1 174 ? 12.240 -0.218 -0.308 1.00 96.06 174 VAL A C 1
ATOM 1412 O O . VAL A 1 174 ? 13.055 0.175 -1.135 1.00 96.06 174 VAL A O 1
ATOM 1415 N N . TYR A 1 175 ? 12.153 0.350 0.889 1.00 96.19 175 TYR A N 1
ATOM 1416 C CA . TYR A 1 175 ? 13.014 1.440 1.341 1.00 96.19 175 TYR A CA 1
ATOM 1417 C C . TYR A 1 175 ? 14.076 0.867 2.275 1.00 96.19 175 TYR A C 1
ATOM 1419 O O . TYR A 1 175 ? 13.830 0.628 3.464 1.00 96.19 175 TYR A O 1
ATOM 1427 N N . GLN A 1 176 ? 15.257 0.629 1.709 1.00 95.31 176 GLN A N 1
ATOM 1428 C CA . GLN A 1 176 ? 16.371 0.008 2.415 1.00 95.31 176 GLN A CA 1
ATOM 1429 C C . GLN A 1 176 ? 16.892 0.902 3.538 1.00 95.31 176 GLN A C 1
ATOM 1431 O O . GLN A 1 176 ? 16.892 2.134 3.442 1.00 95.31 176 GLN A O 1
ATOM 1436 N N . ARG A 1 177 ? 17.354 0.272 4.614 1.00 93.81 177 ARG A N 1
ATOM 1437 C CA . ARG A 1 177 ? 17.940 0.946 5.768 1.00 93.81 177 ARG A CA 1
ATOM 1438 C C . ARG A 1 177 ? 19.389 0.519 5.923 1.00 93.81 177 ARG A C 1
ATOM 1440 O O . ARG A 1 177 ? 19.680 -0.671 5.926 1.00 93.81 177 ARG A O 1
ATOM 1447 N N . THR A 1 178 ? 20.279 1.491 6.057 1.00 91.56 178 THR A N 1
ATOM 1448 C CA . THR A 1 178 ? 21.696 1.263 6.329 1.00 91.56 178 THR A CA 1
ATOM 1449 C C . THR A 1 178 ? 22.017 1.618 7.773 1.00 91.56 178 THR A C 1
ATOM 1451 O O . THR A 1 178 ? 21.391 2.499 8.378 1.00 91.56 178 THR A O 1
ATOM 1454 N N . PHE A 1 179 ? 23.016 0.929 8.319 1.00 89.81 179 PHE A N 1
ATOM 1455 C CA . PHE A 1 179 ? 23.512 1.111 9.680 1.00 89.81 179 PHE A CA 1
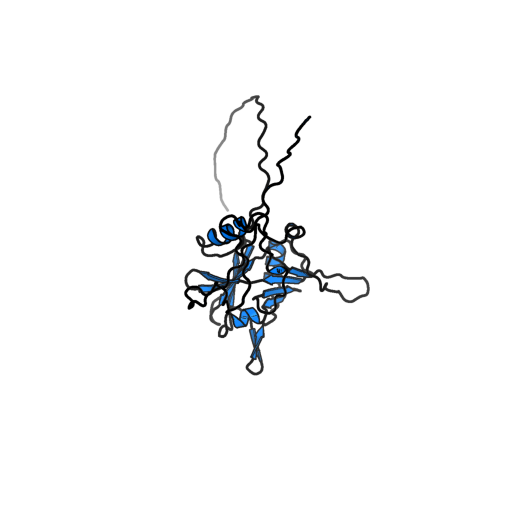ATOM 1456 C C . PHE A 1 179 ? 25.009 1.444 9.627 1.00 89.81 179 PHE A C 1
ATOM 1458 O O . PHE A 1 179 ? 25.833 0.571 9.883 1.00 89.81 179 PHE A O 1
ATOM 1465 N N . PRO A 1 180 ? 25.389 2.672 9.227 1.00 89.81 180 PRO A N 1
ATOM 1466 C CA . PRO A 1 180 ? 26.792 3.052 9.202 1.00 89.81 180 PRO A CA 1
ATOM 1467 C C . PRO A 1 180 ? 27.322 3.150 10.634 1.00 89.81 180 PRO A C 1
ATOM 1469 O O . PRO A 1 180 ? 26.663 3.725 11.508 1.00 89.81 180 PRO A O 1
ATOM 1472 N N . GLU A 1 181 ? 28.513 2.606 10.854 1.00 89.56 181 GLU A N 1
ATOM 1473 C CA . GLU A 1 181 ? 29.159 2.550 12.162 1.00 89.56 181 GLU A CA 1
ATOM 1474 C C . GLU A 1 181 ? 29.289 3.950 12.788 1.00 89.56 181 GLU A C 1
ATOM 1476 O O . GLU A 1 181 ? 29.636 4.925 12.120 1.00 89.56 181 GLU A O 1
ATOM 1481 N N . GLY A 1 182 ? 28.919 4.074 14.066 1.00 88.81 182 GLY A N 1
ATOM 1482 C CA . GLY A 1 182 ? 28.959 5.345 14.802 1.00 88.81 182 GLY A CA 1
ATOM 1483 C C . GLY A 1 182 ? 27.876 6.374 14.438 1.00 88.81 182 GLY A C 1
ATOM 1484 O O . GLY A 1 182 ? 27.884 7.476 14.985 1.00 88.81 182 GLY A O 1
ATOM 1485 N N . SER A 1 183 ? 26.923 6.050 13.556 1.00 89.88 183 SER A N 1
ATOM 1486 C CA . SER A 1 183 ? 25.885 6.991 13.108 1.00 89.88 183 SER A CA 1
ATOM 1487 C C . SER A 1 183 ? 24.458 6.475 13.319 1.00 89.88 183 SER A C 1
ATOM 1489 O O . SER A 1 183 ? 24.211 5.287 13.528 1.00 89.88 183 SER A O 1
ATOM 1491 N N . LYS A 1 184 ? 23.476 7.388 13.271 1.00 89.00 184 LYS A N 1
ATOM 1492 C CA . LYS A 1 184 ? 22.062 6.997 13.314 1.00 89.00 184 LYS A CA 1
ATOM 1493 C C . LYS A 1 184 ? 21.701 6.228 12.035 1.00 89.00 184 LYS A C 1
ATOM 1495 O O . LYS A 1 184 ? 22.094 6.664 10.952 1.00 89.00 184 LYS A O 1
ATOM 1500 N N . PRO A 1 185 ? 20.887 5.162 12.129 1.00 90.38 185 PRO A N 1
ATOM 1501 C CA . PRO A 1 185 ? 20.462 4.416 10.952 1.00 90.38 185 PRO A CA 1
ATOM 1502 C C . PRO A 1 185 ? 19.781 5.326 9.926 1.00 90.38 185 PRO A C 1
ATOM 1504 O O . PRO A 1 185 ? 18.913 6.130 10.290 1.00 90.38 185 PRO A O 1
ATOM 1507 N N . LYS A 1 186 ? 20.124 5.163 8.648 1.00 91.81 186 LYS A N 1
ATOM 1508 C CA . LYS A 1 186 ? 19.608 5.984 7.548 1.00 91.81 186 LYS A CA 1
ATOM 1509 C C . LYS A 1 186 ? 18.709 5.142 6.652 1.00 91.81 186 LYS A C 1
ATOM 1511 O O . LYS A 1 186 ? 19.099 4.073 6.202 1.00 91.81 186 LYS A O 1
ATOM 1516 N N . THR A 1 187 ? 17.500 5.623 6.384 1.00 91.56 187 THR A N 1
ATOM 1517 C CA . THR A 1 187 ? 16.584 4.989 5.425 1.00 91.56 187 THR A CA 1
ATOM 1518 C C . THR A 1 187 ? 16.718 5.684 4.074 1.00 91.56 187 THR A C 1
ATOM 1520 O O . THR A 1 187 ? 16.710 6.916 4.009 1.00 91.56 187 THR A O 1
ATOM 1523 N N . SER A 1 188 ? 16.855 4.902 3.004 1.00 92.62 188 SER A N 1
ATOM 1524 C CA . SER A 1 188 ? 16.846 5.399 1.630 1.00 92.62 188 SER A CA 1
ATOM 1525 C C . SER A 1 188 ? 15.526 6.108 1.324 1.00 92.62 188 SER A C 1
ATOM 1527 O O . SER A 1 188 ? 14.458 5.684 1.768 1.00 92.62 188 SER A O 1
ATOM 1529 N N . ARG A 1 189 ? 15.600 7.194 0.549 1.00 89.25 189 ARG A N 1
ATOM 1530 C CA . ARG A 1 189 ? 14.414 7.862 -0.011 1.00 89.25 189 ARG A CA 1
ATOM 1531 C C . ARG A 1 189 ? 13.991 7.257 -1.346 1.00 89.25 189 ARG A C 1
ATOM 1533 O O . ARG A 1 189 ? 12.839 7.425 -1.728 1.00 89.25 189 ARG A O 1
ATOM 1540 N N . THR A 1 190 ? 14.910 6.572 -2.017 1.00 90.44 190 THR A N 1
ATOM 1541 C CA . THR A 1 190 ? 14.668 5.894 -3.286 1.00 90.44 190 THR A CA 1
ATOM 1542 C C . THR A 1 190 ? 14.175 4.481 -2.988 1.00 90.44 190 THR A C 1
ATOM 1544 O O . THR A 1 190 ? 14.898 3.741 -2.306 1.00 90.44 190 THR A O 1
ATOM 1547 N N . PRO A 1 191 ? 12.959 4.116 -3.428 1.00 92.25 191 PRO A N 1
ATOM 1548 C CA . PRO A 1 191 ? 12.486 2.749 -3.317 1.00 92.25 191 PRO A CA 1
ATOM 1549 C C . PRO A 1 191 ? 13.256 1.842 -4.280 1.00 92.25 191 PRO A C 1
ATOM 1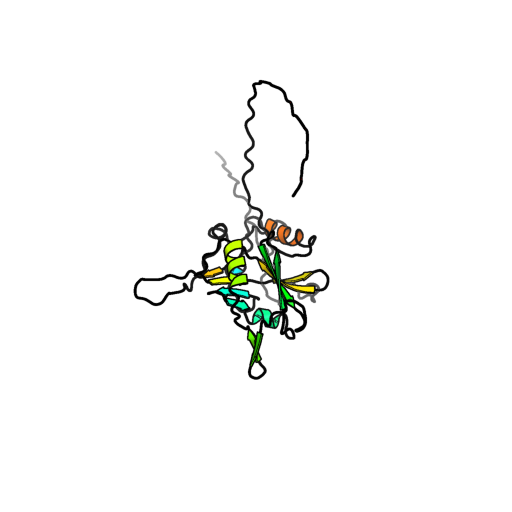551 O O . PRO A 1 191 ? 13.654 2.255 -5.367 1.00 92.25 191 PRO A O 1
ATOM 1554 N N . VAL A 1 192 ? 13.435 0.596 -3.867 1.00 92.75 192 VAL A N 1
ATOM 1555 C CA . VAL A 1 192 ? 13.880 -0.515 -4.703 1.00 92.75 192 VAL A CA 1
ATOM 1556 C C . VAL A 1 192 ? 12.667 -1.403 -4.956 1.00 92.75 192 VAL A C 1
ATOM 1558 O O . VAL A 1 192 ? 11.885 -1.661 -4.038 1.00 92.75 192 VAL A O 1
ATOM 1561 N N . PHE A 1 193 ? 12.505 -1.846 -6.195 1.00 91.06 193 PHE A N 1
ATOM 1562 C CA . PHE A 1 193 ? 11.412 -2.717 -6.619 1.00 91.06 193 PHE A CA 1
ATOM 1563 C C . PHE A 1 193 ? 11.874 -4.183 -6.693 1.00 91.06 193 PHE A C 1
ATOM 1565 O O . PHE A 1 193 ? 13.084 -4.438 -6.690 1.00 91.06 193 PHE A O 1
ATOM 1572 N N . PRO A 1 194 ? 10.947 -5.160 -6.755 1.00 86.62 194 PRO A N 1
ATOM 1573 C CA . PRO A 1 194 ? 11.287 -6.566 -6.949 1.00 86.62 194 PRO A CA 1
ATOM 1574 C C . PRO A 1 194 ? 12.214 -6.784 -8.152 1.00 86.62 194 PRO A C 1
ATOM 1576 O O . PRO A 1 194 ? 12.108 -6.088 -9.161 1.00 86.62 194 PRO A O 1
ATOM 1579 N N . ALA A 1 195 ? 13.110 -7.772 -8.062 1.00 84.31 195 ALA A N 1
ATOM 1580 C CA . ALA A 1 195 ? 14.145 -8.009 -9.074 1.00 84.31 195 ALA A CA 1
ATOM 1581 C C . ALA A 1 195 ? 13.574 -8.200 -10.488 1.00 84.31 195 ALA A C 1
ATOM 1583 O O . ALA A 1 195 ? 14.073 -7.598 -11.432 1.00 84.31 195 ALA A O 1
ATOM 1584 N N . GLY A 1 196 ? 12.461 -8.931 -10.620 1.00 81.69 196 GLY A N 1
ATOM 1585 C CA . GLY A 1 196 ? 11.783 -9.138 -11.904 1.00 81.69 196 GLY A CA 1
ATOM 1586 C C . GLY A 1 196 ? 11.165 -7.877 -12.523 1.00 81.69 196 GLY A C 1
ATOM 1587 O O . GLY A 1 196 ? 10.449 -7.982 -13.511 1.00 81.69 196 GLY A O 1
ATOM 1588 N N . TRP A 1 197 ? 11.330 -6.692 -11.928 1.00 85.31 197 TRP A N 1
ATOM 1589 C CA . TRP A 1 197 ? 10.806 -5.427 -12.453 1.00 85.31 197 TRP A CA 1
ATOM 1590 C C . TRP A 1 197 ? 11.898 -4.492 -12.984 1.00 85.31 197 TRP A C 1
ATOM 1592 O O . TRP A 1 197 ? 11.551 -3.486 -13.590 1.00 85.31 197 TRP A O 1
ATOM 1602 N N . GLN A 1 198 ? 13.185 -4.780 -12.753 1.00 80.81 198 GLN A N 1
ATOM 1603 C CA . GLN A 1 198 ? 14.273 -3.825 -13.023 1.00 80.81 198 GLN A CA 1
ATOM 1604 C C . GLN A 1 198 ? 14.398 -3.441 -14.507 1.00 80.81 198 GLN A C 1
ATOM 1606 O O . GLN A 1 198 ? 14.711 -2.289 -14.794 1.00 80.81 198 GLN A O 1
ATOM 1611 N N . ASP A 1 199 ? 14.052 -4.352 -15.421 1.00 85.31 199 ASP A N 1
ATOM 1612 C CA . ASP A 1 199 ? 14.204 -4.165 -16.872 1.00 85.31 199 ASP A CA 1
ATOM 1613 C C . ASP A 1 199 ? 12.864 -4.141 -17.636 1.00 8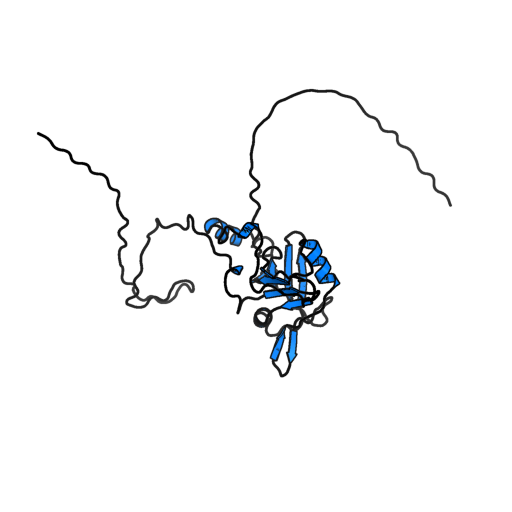5.31 199 ASP A C 1
ATOM 1615 O O . ASP A 1 199 ? 12.824 -4.362 -18.845 1.00 85.31 199 ASP A O 1
ATOM 1619 N N . GLN A 1 200 ? 11.742 -3.889 -16.949 1.00 85.44 200 GLN A N 1
ATOM 1620 C CA . GLN A 1 200 ? 10.417 -3.817 -17.579 1.00 85.44 200 GLN A CA 1
ATOM 1621 C C . GLN A 1 200 ? 9.578 -2.655 -17.046 1.00 85.44 200 GLN A C 1
ATOM 1623 O O . GLN A 1 200 ? 9.572 -2.369 -15.849 1.00 85.44 200 GLN A O 1
ATOM 1628 N N . PHE A 1 201 ? 8.789 -2.025 -17.922 1.00 87.94 201 PHE A N 1
ATOM 1629 C CA . PHE A 1 201 ? 7.816 -1.019 -17.495 1.00 87.94 201 PHE A CA 1
ATOM 1630 C C . PHE A 1 201 ? 6.619 -1.660 -16.794 1.00 87.94 201 PHE A C 1
ATOM 1632 O O . PHE A 1 201 ? 6.067 -1.087 -15.858 1.00 87.94 201 PHE A O 1
ATOM 1639 N N . GLY A 1 202 ? 6.246 -2.867 -17.216 1.00 88.31 202 GLY A N 1
ATOM 1640 C CA . GLY A 1 202 ? 5.190 -3.685 -16.638 1.00 88.31 202 GLY A CA 1
ATOM 1641 C C . GLY A 1 202 ? 4.802 -4.807 -17.591 1.00 88.31 202 GLY A C 1
ATOM 1642 O O . GLY A 1 202 ? 5.637 -5.271 -18.361 1.00 88.31 202 GLY A O 1
ATOM 1643 N N . LEU A 1 203 ? 3.553 -5.264 -17.522 1.00 87.06 203 LEU A N 1
ATOM 1644 C CA . LEU A 1 203 ? 3.084 -6.353 -18.381 1.00 87.06 203 LEU A CA 1
ATOM 1645 C C . LEU A 1 203 ? 2.847 -5.860 -19.816 1.00 87.06 203 LEU A C 1
ATOM 1647 O O . LEU A 1 203 ? 2.333 -4.748 -19.979 1.00 87.06 203 LEU A O 1
ATOM 1651 N N . PRO A 1 204 ? 3.139 -6.673 -20.849 1.00 91.06 204 PRO A N 1
ATOM 1652 C CA . PRO A 1 204 ? 2.674 -6.409 -22.209 1.00 91.06 204 PRO A CA 1
ATOM 1653 C C . PRO A 1 204 ? 1.167 -6.126 -22.234 1.00 91.06 204 PRO A C 1
ATOM 1655 O O . PRO A 1 204 ? 0.406 -6.752 -21.497 1.00 91.06 204 PRO A O 1
ATOM 1658 N N . TYR A 1 205 ? 0.710 -5.195 -23.074 1.00 90.00 205 TYR A N 1
ATOM 1659 C CA . TYR A 1 205 ? -0.681 -4.724 -23.067 1.00 90.00 205 TYR A CA 1
ATOM 1660 C C . TYR A 1 205 ? -1.707 -5.861 -23.207 1.00 90.00 205 TYR A C 1
ATOM 1662 O O . TYR A 1 205 ? -2.667 -5.934 -22.436 1.00 90.00 205 TYR A O 1
ATOM 1670 N N . LYS A 1 206 ? -1.472 -6.785 -24.150 1.00 87.75 206 LYS A N 1
ATOM 1671 C CA . LYS A 1 206 ? -2.350 -7.940 -24.405 1.00 87.75 206 LYS A CA 1
ATOM 1672 C C . LYS A 1 206 ? -2.437 -8.857 -23.168 1.00 87.75 206 LYS A C 1
ATOM 1674 O O . LYS A 1 206 ? -3.531 -9.249 -22.765 1.00 87.75 206 LYS A O 1
ATOM 1679 N N . GLU A 1 207 ? -1.312 -9.120 -22.502 1.00 87.06 207 GLU A N 1
ATOM 1680 C CA . GLU A 1 207 ? -1.275 -9.896 -21.252 1.00 87.06 207 GLU A CA 1
ATOM 1681 C C . GLU A 1 207 ? -1.944 -9.155 -20.092 1.00 87.06 207 GLU A C 1
ATOM 1683 O O . GLU A 1 207 ? -2.700 -9.746 -19.319 1.00 87.06 207 GLU A O 1
ATOM 1688 N N . HIS A 1 208 ? -1.712 -7.845 -19.984 1.00 85.38 208 HIS A N 1
ATOM 1689 C CA . HIS A 1 208 ? -2.338 -7.012 -18.968 1.00 85.38 208 HIS A CA 1
ATOM 1690 C C . HIS A 1 208 ? -3.869 -7.095 -19.073 1.00 85.38 208 HIS A C 1
ATOM 1692 O O . HIS A 1 208 ? -4.524 -7.358 -18.063 1.00 85.38 208 HIS A O 1
ATOM 1698 N N . GLN A 1 209 ? -4.446 -6.982 -20.276 1.00 78.75 209 GLN A N 1
ATOM 1699 C CA . GLN A 1 209 ? -5.894 -7.134 -20.474 1.00 78.75 209 GLN A CA 1
ATOM 1700 C C . GLN A 1 209 ? -6.427 -8.519 -20.073 1.00 78.75 209 GLN A C 1
ATOM 1702 O O . GLN A 1 209 ? -7.495 -8.607 -19.463 1.00 78.75 209 GLN A O 1
ATOM 1707 N N . GLN A 1 210 ? -5.704 -9.600 -20.374 1.00 74.75 210 GLN A N 1
ATOM 1708 C CA . GLN A 1 210 ? -6.112 -10.966 -20.016 1.00 74.75 210 GLN A CA 1
ATOM 1709 C C . GLN A 1 210 ? -6.005 -11.224 -18.506 1.00 74.75 210 GLN A C 1
ATOM 1711 O O . GLN A 1 210 ? -6.894 -11.832 -17.906 1.00 74.75 210 GLN A O 1
ATOM 1716 N N . SER A 1 211 ? -4.960 -10.699 -17.860 1.00 66.62 211 SER A N 1
ATOM 1717 C CA . SER A 1 211 ? -4.759 -10.817 -16.410 1.00 66.62 211 SER A CA 1
ATOM 1718 C C . SER A 1 211 ? -5.877 -10.151 -15.593 1.00 66.62 211 SER A C 1
ATOM 1720 O O . SER A 1 211 ? -6.191 -10.596 -14.484 1.00 66.62 211 SER A O 1
ATOM 1722 N N . MET A 1 212 ? -6.522 -9.119 -16.155 1.00 58.19 212 MET A N 1
ATOM 1723 C CA . MET A 1 212 ? -7.695 -8.477 -15.559 1.00 58.19 212 MET A CA 1
ATOM 1724 C C . MET A 1 212 ? -8.958 -9.342 -15.673 1.00 58.19 212 MET A C 1
ATOM 1726 O O . MET A 1 212 ? -9.820 -9.255 -14.802 1.00 58.19 212 MET A O 1
ATOM 1730 N N . GLN A 1 213 ? -9.063 -10.188 -16.703 1.00 45.88 213 GLN A N 1
ATOM 1731 C CA . GLN A 1 213 ? -10.245 -11.019 -16.963 1.00 45.88 213 GLN A CA 1
ATOM 1732 C C . GLN A 1 213 ? -10.241 -12.324 -16.148 1.00 45.88 213 GLN A C 1
ATOM 1734 O O . GLN A 1 213 ? -11.284 -12.744 -15.652 1.00 45.88 213 GLN A O 1
ATOM 1739 N N . ILE A 1 214 ? -9.072 -12.942 -15.938 1.00 42.12 214 ILE A N 1
ATOM 1740 C CA . ILE A 1 214 ? -8.952 -14.262 -15.283 1.00 42.12 214 ILE A CA 1
ATOM 1741 C C . ILE A 1 214 ? -9.188 -14.204 -13.753 1.00 42.12 214 ILE A C 1
ATOM 1743 O O . ILE A 1 214 ? -9.547 -15.207 -13.145 1.00 42.12 214 ILE A O 1
ATOM 1747 N N . ASN A 1 215 ? -9.100 -13.030 -13.118 1.00 46.16 215 ASN A N 1
ATOM 1748 C CA . ASN A 1 215 ? -9.248 -12.877 -11.659 1.00 46.16 215 ASN A CA 1
ATOM 1749 C C . ASN A 1 215 ? -10.671 -12.546 -11.159 1.00 46.16 215 ASN A C 1
ATOM 1751 O O . ASN A 1 215 ? -10.858 -12.229 -9.982 1.00 46.16 215 ASN A O 1
ATOM 1755 N N . ILE A 1 216 ? -11.683 -12.596 -12.029 1.00 46.75 216 ILE A N 1
ATOM 1756 C CA . ILE A 1 216 ? -13.084 -12.335 -11.648 1.00 46.75 216 ILE A CA 1
ATOM 1757 C C . ILE A 1 216 ? -13.793 -13.618 -11.168 1.00 46.75 216 ILE A C 1
ATOM 1759 O O . ILE A 1 216 ? -14.804 -13.529 -10.474 1.00 46.75 216 ILE A O 1
ATOM 1763 N N . PHE A 1 217 ? -13.246 -14.808 -11.449 1.00 38.19 217 PHE A N 1
ATOM 1764 C CA . PHE A 1 217 ? -13.927 -16.079 -11.159 1.00 38.19 217 PHE A CA 1
ATOM 1765 C C . PHE A 1 217 ? -13.701 -16.648 -9.742 1.00 38.19 217 PHE A C 1
ATOM 1767 O O . PHE A 1 217 ? -14.535 -17.418 -9.283 1.00 38.19 217 PHE A O 1
ATOM 1774 N N . ASP A 1 218 ? -12.670 -16.203 -9.009 1.00 41.84 218 ASP A N 1
ATOM 1775 C CA . ASP A 1 218 ? -12.341 -16.702 -7.653 1.00 41.84 218 ASP A CA 1
ATOM 1776 C C . ASP A 1 218 ? -12.445 -15.638 -6.535 1.00 41.84 218 ASP A C 1
ATOM 1778 O O . ASP A 1 218 ? -11.891 -15.786 -5.445 1.00 41.84 218 ASP A O 1
ATOM 1782 N N . GLY A 1 219 ? -13.172 -14.538 -6.765 1.00 43.94 219 GLY A N 1
ATOM 1783 C CA . GLY A 1 219 ? -13.513 -13.579 -5.701 1.00 43.94 219 GLY A CA 1
ATOM 1784 C C . GLY A 1 219 ? -12.350 -12.741 -5.144 1.00 43.94 219 GLY A C 1
ATOM 1785 O O . GLY A 1 219 ? -12.525 -12.061 -4.132 1.00 43.94 219 GLY A O 1
ATOM 1786 N N . TYR A 1 220 ? -11.187 -12.728 -5.801 1.00 43.72 220 TYR A N 1
ATOM 1787 C CA . TYR A 1 220 ? -10.044 -11.884 -5.441 1.00 43.72 220 TYR A CA 1
ATOM 1788 C C . TYR A 1 220 ? -9.380 -11.313 -6.704 1.00 43.72 220 TYR A C 1
ATOM 1790 O O . TYR A 1 220 ? -8.643 -12.003 -7.399 1.00 43.72 220 TYR A O 1
ATOM 1798 N N . ALA A 1 221 ? -9.613 -10.029 -6.998 1.00 41.62 221 ALA A N 1
ATOM 1799 C CA . ALA A 1 221 ? -9.008 -9.345 -8.145 1.00 41.62 221 ALA A CA 1
ATOM 1800 C C . ALA A 1 221 ? -7.519 -9.059 -7.898 1.00 41.62 221 ALA A C 1
ATOM 1802 O O . ALA A 1 221 ? -7.192 -8.045 -7.275 1.00 41.62 221 ALA A O 1
ATOM 1803 N N . ILE A 1 222 ? -6.625 -9.967 -8.309 1.00 44.88 222 ILE A N 1
ATOM 1804 C CA . ILE A 1 222 ? -5.210 -9.903 -7.928 1.00 44.88 222 ILE A CA 1
ATOM 1805 C C . ILE A 1 222 ? -4.284 -10.305 -9.070 1.00 44.88 222 ILE A C 1
ATOM 1807 O O . ILE A 1 222 ? -4.226 -11.463 -9.476 1.00 44.88 222 ILE A O 1
ATOM 1811 N N . TYR A 1 223 ? -3.505 -9.321 -9.522 1.00 42.75 223 TYR A N 1
ATOM 1812 C CA . TYR A 1 223 ? -2.408 -9.450 -10.476 1.00 42.75 223 TYR A CA 1
ATOM 1813 C C . TYR A 1 223 ? -1.481 -10.607 -10.080 1.00 42.75 223 TYR A C 1
ATOM 1815 O O . TYR A 1 223 ? -0.678 -10.485 -9.166 1.00 42.75 223 TYR A O 1
ATOM 1823 N N . SER A 1 224 ? -1.609 -11.741 -10.762 1.00 38.25 224 SER A N 1
ATOM 1824 C CA . SER A 1 224 ? -0.678 -12.858 -10.636 1.00 38.25 224 SER A CA 1
ATOM 1825 C C . SER A 1 224 ? 0.075 -12.946 -11.952 1.00 38.25 224 SER A C 1
ATOM 1827 O O . SER A 1 224 ? -0.497 -13.321 -12.974 1.00 38.25 224 SER A O 1
ATOM 1829 N N . ILE A 1 225 ? 1.342 -12.547 -11.936 1.00 41.56 225 ILE A N 1
ATOM 1830 C CA . ILE A 1 225 ? 2.277 -12.805 -13.030 1.00 41.56 225 ILE A CA 1
ATOM 1831 C C . ILE A 1 225 ? 2.698 -14.260 -12.865 1.00 41.56 225 ILE A C 1
ATOM 1833 O O . ILE A 1 225 ? 3.224 -14.625 -11.815 1.00 41.56 225 ILE A O 1
ATOM 1837 N N . LYS A 1 226 ? 2.400 -15.110 -13.850 1.00 36.81 226 LYS A N 1
ATOM 1838 C CA . LYS A 1 226 ? 2.962 -16.462 -13.892 1.00 36.81 226 LYS A CA 1
ATOM 1839 C C . LYS A 1 226 ? 4.423 -16.352 -14.316 1.00 36.81 226 LYS A C 1
ATOM 1841 O O . LYS A 1 226 ? 4.710 -15.730 -15.333 1.00 36.81 226 LYS A O 1
ATOM 1846 N N . ASP A 1 227 ? 5.310 -16.965 -13.540 1.00 36.44 227 ASP A N 1
ATOM 1847 C CA . ASP A 1 227 ? 6.702 -17.184 -13.921 1.00 36.44 227 ASP A CA 1
ATOM 1848 C C . ASP A 1 227 ? 6.760 -17.993 -15.222 1.00 36.44 227 ASP A C 1
ATOM 1850 O O . ASP A 1 227 ? 6.248 -19.113 -15.300 1.00 36.44 227 ASP A O 1
ATOM 1854 N N . THR A 1 228 ? 7.399 -17.434 -16.246 1.00 33.97 228 THR A N 1
ATOM 1855 C CA . THR A 1 228 ? 7.744 -18.154 -17.471 1.00 33.97 228 THR A CA 1
ATOM 1856 C C . THR A 1 228 ? 8.996 -18.985 -17.200 1.00 33.97 228 THR A C 1
ATOM 1858 O O . THR A 1 228 ? 10.110 -18.570 -17.516 1.00 33.97 228 THR A O 1
ATOM 1861 N N . SER A 1 229 ? 8.842 -20.162 -16.587 1.00 32.47 229 SER A N 1
ATOM 1862 C CA . SER A 1 229 ? 9.873 -21.193 -16.688 1.00 32.47 229 SER A CA 1
ATOM 1863 C C . SER A 1 229 ? 9.742 -21.886 -18.044 1.00 32.47 229 SER A C 1
ATOM 1865 O O . SER A 1 229 ? 8.707 -22.432 -18.420 1.00 32.47 229 SER A O 1
ATOM 1867 N N . VAL A 1 230 ? 10.823 -21.766 -18.801 1.00 33.31 230 VAL A N 1
ATOM 1868 C CA . VAL A 1 230 ? 11.044 -22.281 -20.147 1.00 33.31 230 VAL A CA 1
ATOM 1869 C C . VAL A 1 230 ? 10.705 -23.774 -20.208 1.00 33.31 230 VAL A C 1
ATOM 1871 O O . VAL A 1 230 ? 11.279 -24.578 -19.474 1.00 33.31 230 VAL A O 1
ATOM 1874 N N . LEU A 1 231 ? 9.780 -24.147 -21.096 1.00 32.12 231 LEU A N 1
ATOM 1875 C CA . LEU A 1 231 ? 9.673 -25.517 -21.584 1.00 32.12 231 LEU A CA 1
ATOM 1876 C C . LEU A 1 231 ? 10.804 -25.718 -22.589 1.00 32.12 231 LEU A C 1
ATOM 1878 O O . LEU A 1 231 ? 10.707 -25.233 -23.714 1.00 32.12 231 LEU A O 1
ATOM 1882 N N . ASP A 1 232 ? 11.851 -26.429 -22.182 1.00 31.83 232 ASP A N 1
ATOM 1883 C CA . ASP A 1 232 ? 12.690 -27.144 -23.134 1.00 31.83 232 ASP A CA 1
ATOM 1884 C C . ASP A 1 232 ? 12.344 -28.632 -23.053 1.00 31.83 232 ASP A C 1
ATOM 1886 O O . ASP A 1 232 ? 12.344 -29.249 -21.983 1.00 31.83 232 ASP A O 1
ATOM 1890 N N . ALA A 1 233 ? 11.946 -29.170 -24.198 1.00 34.88 233 ALA A N 1
ATOM 1891 C CA . ALA A 1 233 ? 11.554 -30.548 -24.396 1.00 34.88 233 ALA A CA 1
ATOM 1892 C C . ALA A 1 233 ? 12.576 -31.203 -25.330 1.00 34.88 233 ALA A C 1
ATOM 1894 O O . ALA A 1 233 ? 12.700 -30.817 -26.487 1.00 34.88 233 ALA A O 1
ATOM 1895 N N . GLY A 1 234 ? 13.241 -32.244 -24.830 1.00 28.34 234 GLY A N 1
ATOM 1896 C CA . GLY A 1 234 ? 14.155 -33.121 -25.566 1.00 28.34 234 GLY A CA 1
ATOM 1897 C C . GLY A 1 234 ? 15.302 -33.510 -24.635 1.00 28.34 234 GLY A C 1
ATOM 1898 O O . GLY A 1 234 ? 16.038 -32.654 -24.181 1.00 28.34 234 GLY A O 1
ATOM 1899 N N . ASP A 1 235 ? 15.469 -34.754 -24.204 1.00 30.12 235 ASP A N 1
ATOM 1900 C CA . ASP A 1 235 ? 15.661 -35.910 -25.068 1.00 30.12 235 ASP A CA 1
ATOM 1901 C C . ASP A 1 235 ? 15.331 -37.221 -24.321 1.00 30.12 235 ASP A C 1
ATOM 1903 O O . ASP A 1 235 ? 15.552 -37.357 -23.115 1.00 30.12 235 ASP A O 1
ATOM 1907 N N . ARG A 1 236 ? 14.783 -38.197 -25.052 1.00 34.03 236 ARG A N 1
ATOM 1908 C CA . ARG A 1 236 ? 14.557 -39.573 -24.595 1.00 34.03 236 ARG A CA 1
ATOM 1909 C C . ARG A 1 236 ? 15.711 -40.437 -25.091 1.00 34.03 236 ARG A C 1
ATOM 1911 O O . ARG A 1 236 ? 15.829 -40.656 -26.291 1.00 34.03 236 ARG A O 1
ATOM 1918 N N . SER A 1 237 ? 16.401 -41.122 -24.186 1.00 32.28 237 SER A N 1
ATOM 1919 C CA . SER A 1 237 ? 17.048 -42.399 -24.509 1.00 32.28 237 SER A CA 1
ATOM 1920 C C . SER A 1 237 ? 16.846 -43.425 -23.383 1.00 32.28 237 SER A C 1
ATOM 1922 O O . SER A 1 237 ? 16.627 -43.086 -22.224 1.00 32.28 237 SER A O 1
ATOM 1924 N N . LYS A 1 238 ? 16.732 -44.687 -23.806 1.00 31.61 238 LYS A N 1
ATOM 1925 C CA . LYS A 1 238 ? 16.125 -45.850 -23.137 1.00 31.61 238 LYS A CA 1
ATOM 1926 C C . LYS A 1 238 ? 17.116 -46.676 -22.290 1.00 31.61 238 LYS A C 1
ATOM 1928 O O . LYS A 1 238 ? 18.305 -46.642 -22.567 1.00 31.61 238 LYS A O 1
ATOM 1933 N N . GLN A 1 239 ? 16.517 -47.549 -21.455 1.00 30.12 239 GLN A N 1
ATOM 1934 C CA . GLN A 1 239 ? 16.989 -48.857 -20.926 1.00 30.12 239 GLN A CA 1
ATOM 1935 C C . GLN A 1 239 ? 18.153 -48.845 -19.905 1.00 30.12 239 GLN A C 1
ATOM 1937 O O . GLN A 1 239 ? 19.053 -48.034 -20.007 1.00 30.12 239 GLN A O 1
ATOM 1942 N N . ASP A 1 240 ? 18.208 -49.690 -18.865 1.00 29.41 240 ASP A N 1
ATOM 1943 C CA . ASP A 1 240 ? 17.658 -51.044 -18.714 1.00 29.41 240 ASP A CA 1
ATOM 1944 C C . ASP A 1 240 ? 17.411 -51.469 -17.240 1.00 29.41 240 ASP A C 1
ATOM 1946 O O . ASP A 1 240 ? 17.807 -50.819 -16.277 1.00 29.41 240 ASP A O 1
ATOM 1950 N N . SER A 1 241 ? 16.728 -52.605 -17.131 1.00 30.59 241 SER A N 1
ATOM 1951 C CA . SER A 1 241 ? 16.162 -53.377 -16.010 1.00 30.59 241 SER A CA 1
ATOM 1952 C C . SER A 1 241 ? 17.064 -53.910 -14.873 1.00 30.59 241 SER A C 1
ATOM 1954 O O . SER A 1 241 ? 18.187 -54.340 -15.116 1.00 30.59 241 SER A O 1
ATOM 1956 N N . SER A 1 242 ? 16.488 -54.079 -13.666 1.00 30.69 242 SER A N 1
ATOM 1957 C CA . SER A 1 242 ? 16.439 -55.334 -12.849 1.00 30.69 242 SER A CA 1
ATOM 1958 C C . SER A 1 242 ? 15.820 -55.040 -11.459 1.00 30.69 242 SER A C 1
ATOM 1960 O O . SER A 1 242 ? 16.288 -54.180 -10.729 1.00 30.69 242 SER A O 1
ATOM 1962 N N . ALA A 1 243 ? 14.589 -55.477 -11.171 1.00 31.41 243 ALA A N 1
ATOM 1963 C CA . ALA A 1 243 ? 14.192 -56.750 -10.544 1.00 31.41 243 ALA A CA 1
ATOM 1964 C C . ALA A 1 243 ? 14.685 -56.972 -9.094 1.00 31.41 243 ALA A C 1
ATOM 1966 O O . ALA A 1 243 ? 15.834 -57.348 -8.889 1.00 31.41 243 ALA A O 1
ATOM 1967 N N . SER A 1 244 ? 13.782 -56.880 -8.104 1.00 31.89 244 SER A N 1
ATOM 1968 C CA . SER A 1 244 ? 13.407 -58.009 -7.221 1.00 31.89 244 SER A CA 1
ATOM 1969 C C . SER A 1 244 ? 12.396 -57.619 -6.131 1.00 31.89 244 SER A C 1
ATOM 1971 O O . SER A 1 244 ? 12.234 -56.458 -5.773 1.00 31.89 244 SER A O 1
ATOM 1973 N N . GLN A 1 245 ? 11.668 -58.640 -5.691 1.00 33.00 245 GLN A N 1
ATOM 1974 C CA . GLN A 1 245 ? 10.391 -58.651 -4.984 1.00 33.00 245 GLN A CA 1
ATOM 1975 C C . GLN A 1 245 ? 10.490 -58.473 -3.449 1.00 33.00 245 GLN A C 1
ATOM 1977 O O . GLN A 1 245 ? 11.436 -58.931 -2.820 1.00 33.00 245 GLN A O 1
ATOM 1982 N N . VAL A 1 246 ? 9.454 -57.812 -2.903 1.00 33.88 246 VAL A N 1
ATOM 1983 C CA . VAL A 1 246 ? 8.616 -58.037 -1.682 1.00 33.88 246 VAL A CA 1
ATOM 1984 C C . VAL A 1 246 ? 8.864 -59.367 -0.902 1.00 33.88 246 VAL A C 1
ATOM 1986 O O . VAL A 1 246 ? 9.237 -60.334 -1.562 1.00 33.88 246 VAL A O 1
ATOM 1989 N N . PRO A 1 247 ? 8.533 -59.528 0.417 1.00 40.16 247 PRO A N 1
ATOM 1990 C CA . PRO A 1 247 ? 7.419 -58.857 1.101 1.00 40.16 247 PRO A CA 1
ATOM 1991 C C . PRO A 1 247 ? 7.501 -58.552 2.616 1.00 40.16 247 PRO A C 1
ATOM 1993 O O . PRO A 1 247 ? 8.444 -58.874 3.330 1.00 40.16 247 PRO A O 1
ATOM 1996 N N . ALA A 1 248 ? 6.422 -57.897 3.053 1.00 34.19 248 ALA A N 1
ATOM 1997 C CA . ALA A 1 248 ? 6.017 -57.531 4.402 1.00 34.19 248 ALA A CA 1
ATOM 1998 C C . ALA A 1 248 ? 5.880 -58.701 5.397 1.00 34.19 248 ALA A C 1
ATOM 2000 O O . ALA A 1 248 ? 5.557 -59.825 5.015 1.00 34.19 248 ALA A O 1
ATOM 2001 N N . GLN A 1 249 ? 5.994 -58.374 6.688 1.00 34.31 249 GLN A N 1
ATOM 2002 C CA . GLN A 1 249 ? 5.402 -59.133 7.792 1.00 34.31 249 GLN A CA 1
ATOM 2003 C C . GLN A 1 249 ? 4.666 -58.182 8.749 1.00 34.31 249 GLN A C 1
ATOM 2005 O O . GLN A 1 249 ? 5.209 -57.163 9.174 1.00 34.31 249 GLN A O 1
ATOM 2010 N N . GLU A 1 250 ? 3.416 -58.539 9.042 1.00 34.28 250 GLU A N 1
ATOM 2011 C CA . GLU A 1 250 ? 2.530 -57.971 10.063 1.00 34.28 250 GLU A CA 1
ATOM 2012 C C . GLU A 1 250 ? 2.690 -58.675 11.427 1.00 34.28 250 GLU A C 1
ATOM 2014 O O . GLU A 1 250 ? 3.230 -59.780 11.492 1.00 34.28 250 GLU A O 1
ATOM 2019 N N . HIS A 1 251 ? 2.061 -58.050 12.442 1.00 38.38 251 HIS A N 1
ATOM 2020 C CA . HIS A 1 251 ? 1.585 -58.539 13.758 1.00 38.38 251 HIS A CA 1
ATOM 2021 C C . HIS A 1 251 ? 2.450 -58.251 15.014 1.00 38.38 251 HIS A C 1
ATOM 2023 O O . HIS A 1 251 ? 3.671 -58.215 14.925 1.00 38.38 251 HIS A O 1
ATOM 2029 N N . PRO A 1 252 ? 1.844 -58.142 16.226 1.00 44.72 252 PRO A N 1
ATOM 2030 C CA . PRO A 1 252 ? 0.803 -57.187 16.645 1.00 44.72 252 PRO A CA 1
ATOM 2031 C C . PRO A 1 252 ? 1.045 -56.579 18.061 1.00 44.72 252 PRO A C 1
ATOM 2033 O O . PRO A 1 252 ? 2.015 -56.880 18.742 1.00 44.72 252 PRO A O 1
ATOM 2036 N N . LEU A 1 253 ? 0.102 -55.718 18.465 1.00 42.47 253 LEU A N 1
ATOM 2037 C CA . LEU A 1 253 ? -0.149 -55.065 19.766 1.00 42.47 253 LEU A CA 1
ATOM 2038 C C . LEU A 1 253 ? 0.252 -55.823 21.052 1.00 42.47 253 LEU A C 1
ATOM 2040 O O . LEU A 1 253 ? -0.179 -56.955 21.241 1.00 42.47 253 LEU A O 1
ATOM 2044 N N . GLU A 1 254 ? 0.833 -55.098 22.021 1.00 40.19 254 GLU A N 1
ATOM 2045 C CA . GLU A 1 254 ? 0.536 -55.286 23.453 1.00 40.19 254 GLU A CA 1
ATOM 2046 C C . GLU A 1 254 ? 0.804 -53.995 24.262 1.00 40.19 254 GLU A C 1
ATOM 2048 O O . GLU A 1 254 ? 1.884 -53.411 24.208 1.00 40.19 254 GLU A O 1
ATOM 2053 N N . VAL A 1 255 ? -0.217 -53.533 24.988 1.00 41.84 255 VAL A N 1
ATOM 2054 C CA . VAL A 1 255 ? -0.167 -52.527 26.068 1.00 41.84 255 VAL A CA 1
ATOM 2055 C C . VAL A 1 255 ? -0.537 -53.303 27.331 1.00 41.84 255 VAL A C 1
ATOM 2057 O O . VAL A 1 255 ? -1.540 -54.020 27.277 1.00 41.84 255 VAL A O 1
ATOM 2060 N N . PRO A 1 256 ? 0.219 -53.222 28.444 1.00 54.12 256 PRO A N 1
ATOM 2061 C CA . PRO A 1 256 ? -0.342 -52.494 29.593 1.00 54.12 256 PRO A CA 1
ATOM 2062 C C . PRO A 1 256 ? 0.651 -51.840 30.584 1.00 54.12 256 PRO A C 1
ATOM 2064 O O . PRO A 1 256 ? 1.763 -52.316 30.791 1.00 54.12 256 PRO A O 1
ATOM 2067 N N . GLN A 1 257 ? 0.081 -50.841 31.279 1.00 44.44 257 GLN A N 1
ATOM 2068 C CA . GLN A 1 257 ? 0.499 -50.075 32.472 1.00 44.44 257 GLN A CA 1
ATOM 2069 C C . GLN A 1 257 ? 1.470 -48.905 32.287 1.00 44.44 257 GLN A C 1
ATOM 2071 O O . GLN A 1 257 ? 2.683 -49.119 32.096 1.00 44.44 257 GLN A O 1
#

Secondary structure (DSSP, 8-state):
--------------PPEEEPPP---S-TTS----TT-EEE---TT---TT-EEE-GGGS--SSS-EEEEETTEEEE-HHHHHHSTT--EEEEEEETTTTEEEEEEE-TTSTT-EE-EEEETTEEEE--EE-HHHHHHHHHHTT--TTSEEEEEEEEEEETTEEEEEEEEEEEEEE-EE--TTS--EE-SS-B--GGGTT-SEEEHHHHHHHHHHTTSSS-----PPP------------------------------

Radius of gyration: 28.82 Å; chains: 1; bounding box: 52×82×107 Å